Protein AF-0000000084906383 (afdb_homodimer)

Organism: Salpingoeca rosetta (strain ATCC 50818 / BSB-021) (NCBI:txid946362)

Nearest PDB structures (foldseek):
  3o4j-assembly2_D  TM=5.833E-01  e=1.487E-03  Aeropyrum pernix
  2qr5-assembly1_A  TM=6.030E-01  e=3.418E-03  unclassified
  4re6-assembly1_B  TM=5.928E-01  e=4.434E-03  Aeropyrum pernix K1
  3o4i-assembly1_A  TM=5.674E-01  e=8.276E-03  Aeropyrum pernix
  2hu8-assembly1_B  TM=5.665E-01  e=1.019E-02  Aeropyrum pernix

Structure (mmCIF, N/CA/C/O backbone):
data_AF-0000000084906383-model_v1
#
loop_
_entity.id
_entity.type
_entity.pdbx_description
1 polymer 'SMP-30/Gluconolactonase/LRE-like region domain-containing protein'
#
loop_
_atom_site.group_PDB
_atom_site.id
_atom_site.type_symbol
_atom_site.label_atom_id
_atom_site.label_alt_id
_atom_site.label_comp_id
_atom_site.label_asym_id
_atom_site.label_entity_id
_atom_site.label_seq_id
_atom_site.pdbx_PDB_ins_code
_atom_site.Cartn_x
_atom_site.Cartn_y
_atom_site.Cartn_z
_atom_site.occupancy
_atom_site.B_iso_or_equiv
_atom_site.auth_seq_id
_atom_site.auth_comp_id
_atom_site.auth_asym_id
_atom_site.auth_atom_id
_atom_site.pdbx_PDB_model_num
ATOM 1 N N . MET A 1 1 ? -22.609 3.043 5.867 1 31.55 1 MET A N 1
ATOM 2 C CA . MET A 1 1 ? -22.766 4.496 5.938 1 31.55 1 MET A CA 1
ATOM 3 C C . MET A 1 1 ? -21.969 5.172 4.82 1 31.55 1 MET A C 1
ATOM 5 O O . MET A 1 1 ? -20.875 4.73 4.473 1 31.55 1 MET A O 1
ATOM 9 N N . ASP A 1 2 ? -22.75 5.797 3.887 1 38.69 2 ASP A N 1
ATOM 10 C CA . ASP A 1 2 ? -22.328 6.613 2.754 1 38.69 2 ASP A CA 1
ATOM 11 C C . ASP A 1 2 ? -21.688 7.914 3.225 1 38.69 2 ASP A C 1
ATOM 13 O O . ASP A 1 2 ? -22.391 8.898 3.494 1 38.69 2 ASP A O 1
ATOM 17 N N . CYS A 1 3 ? -20.719 7.895 4.148 1 40.53 3 CYS A N 1
ATOM 18 C CA . CYS A 1 3 ? -20.141 9.219 4.371 1 40.53 3 CYS A CA 1
ATOM 19 C C . CYS A 1 3 ? -19.656 9.828 3.062 1 40.53 3 CYS A C 1
ATOM 21 O O . CYS A 1 3 ? -18.781 9.273 2.402 1 40.53 3 CYS A O 1
ATOM 23 N N . ARG A 1 4 ? -20.641 10.5 2.494 1 45.03 4 ARG A N 1
ATOM 24 C CA . ARG A 1 4 ? -20.406 11.172 1.217 1 45.03 4 ARG A CA 1
ATOM 25 C C . ARG A 1 4 ? -19.312 12.227 1.338 1 45.03 4 ARG A C 1
ATOM 27 O O . ARG A 1 4 ? -19.328 13.031 2.27 1 45.03 4 ARG A O 1
ATOM 34 N N . VAL A 1 5 ? -18.125 11.836 0.891 1 46.88 5 VAL A N 1
ATOM 35 C CA . VAL A 1 5 ? -17.047 12.812 0.78 1 46.88 5 VAL A CA 1
ATOM 36 C C . VAL A 1 5 ? -17.172 13.57 -0.54 1 46.88 5 VAL A C 1
ATOM 38 O O . VAL A 1 5 ? -17.797 13.086 -1.484 1 46.88 5 VAL A O 1
ATOM 41 N N . ARG A 1 6 ? -16.797 14.906 -0.604 1 51.34 6 ARG A N 1
ATOM 42 C CA . ARG A 1 6 ? -16.906 15.773 -1.771 1 51.34 6 ARG A CA 1
ATOM 43 C C . ARG A 1 6 ? -16.359 15.078 -3.018 1 51.34 6 ARG A C 1
ATOM 45 O O . ARG A 1 6 ? -15.5 14.203 -2.92 1 51.34 6 ARG A O 1
ATOM 52 N N . VAL A 1 7 ? -16.875 15.562 -4.066 1 53.84 7 VAL A N 1
ATOM 53 C CA . VAL A 1 7 ? -16.547 15.031 -5.383 1 53.84 7 VAL A CA 1
ATOM 54 C C . VAL A 1 7 ? -15.133 15.469 -5.777 1 53.84 7 VAL A C 1
ATOM 56 O O . VAL A 1 7 ? -14.68 16.547 -5.398 1 53.84 7 VAL A O 1
ATOM 59 N N . GLY A 1 8 ? -14.219 14.633 -6.172 1 66.56 8 GLY A N 1
ATOM 60 C CA . GLY A 1 8 ? -12.883 14.875 -6.691 1 66.56 8 GLY A CA 1
ATOM 61 C C . GLY A 1 8 ? -12.141 13.594 -7.039 1 66.56 8 GLY A C 1
ATOM 62 O O . GLY A 1 8 ? -12.633 12.492 -6.785 1 66.56 8 GLY A O 1
ATOM 63 N N . ASN A 1 9 ? -11.016 13.836 -7.754 1 77.88 9 ASN A N 1
ATOM 64 C CA . ASN A 1 9 ? -10.18 12.711 -8.156 1 77.88 9 ASN A CA 1
ATOM 65 C C . ASN A 1 9 ? -8.977 12.547 -7.23 1 77.88 9 ASN A C 1
ATOM 67 O O . ASN A 1 9 ? -8.43 13.531 -6.73 1 77.88 9 ASN A O 1
ATOM 71 N N . PHE A 1 10 ? -8.633 11.32 -6.973 1 81.94 10 PHE A N 1
ATOM 72 C CA . PHE A 1 10 ? -7.457 10.93 -6.211 1 81.94 10 PHE A CA 1
ATOM 73 C C . PHE A 1 10 ? -7.395 11.688 -4.887 1 81.94 10 PHE A C 1
ATOM 75 O O . PHE A 1 10 ? -6.34 12.195 -4.508 1 81.94 10 PHE A O 1
ATOM 82 N N . LYS A 1 11 ? -8.461 11.805 -4.184 1 87 11 LYS A N 1
ATOM 83 C CA . LYS A 1 11 ? -8.562 12.656 -3 1 87 11 LYS A CA 1
ATOM 84 C C . LYS A 1 11 ? -7.613 12.18 -1.902 1 87 11 LYS A C 1
ATOM 86 O O . LYS A 1 11 ? -6.832 12.969 -1.368 1 87 11 LYS A O 1
ATOM 91 N N . TRP A 1 12 ? -7.758 10.961 -1.57 1 91.88 12 TRP A N 1
ATOM 92 C CA . TRP A 1 12 ? -6.902 10.391 -0.537 1 91.88 12 TRP A CA 1
ATOM 93 C C . TRP A 1 12 ? -6.262 9.094 -1.018 1 91.88 12 TRP A C 1
ATOM 95 O O . TRP A 1 12 ? -6.816 8.398 -1.873 1 91.88 12 TRP A O 1
ATOM 105 N N . PHE A 1 13 ? -5.098 8.867 -0.383 1 88.5 13 PHE A N 1
ATOM 106 C CA . PHE A 1 13 ? -4.395 7.625 -0.675 1 88.5 13 PHE A CA 1
ATOM 107 C C . PHE A 1 13 ? -3.975 6.926 0.611 1 88.5 13 PHE A C 1
ATOM 109 O O . PHE A 1 13 ? -3.254 7.5 1.431 1 88.5 13 PHE A O 1
ATOM 116 N N . GLY A 1 14 ? -4.539 5.723 0.693 1 88.19 14 GLY A N 1
ATOM 117 C CA . GLY A 1 14 ? -4.207 4.941 1.872 1 88.19 14 GLY A CA 1
ATOM 118 C C . GLY A 1 14 ? -4.887 5.438 3.133 1 88.19 14 GLY A C 1
ATOM 119 O O . GLY A 1 14 ? -5.434 6.543 3.154 1 88.19 14 GLY A O 1
ATOM 120 N N . GLY A 1 15 ? -4.867 4.633 4.164 1 92.44 15 GLY A N 1
ATOM 121 C CA . GLY A 1 15 ? -5.367 4.918 5.5 1 92.44 15 GLY A CA 1
ATOM 122 C C . GLY A 1 15 ? -4.543 4.273 6.598 1 92.44 15 GLY A C 1
ATOM 123 O O . GLY A 1 15 ? -3.932 3.223 6.383 1 92.44 15 GLY A O 1
ATOM 124 N N . VAL A 1 16 ? -4.562 4.973 7.688 1 95.56 16 VAL A N 1
ATOM 125 C CA . VAL A 1 16 ? -3.844 4.465 8.852 1 95.56 16 VAL A CA 1
ATOM 126 C C . VAL A 1 16 ? -4.785 4.387 10.047 1 95.56 16 VAL A C 1
ATOM 128 O O . VAL A 1 16 ? -5.453 5.367 10.383 1 95.56 16 VAL A O 1
ATOM 131 N N . LEU A 1 17 ? -4.902 3.234 10.602 1 96.06 17 LEU A N 1
ATOM 132 C CA . LEU A 1 17 ? -5.602 3.082 11.875 1 96.06 17 LEU A CA 1
ATOM 133 C C . LEU A 1 17 ? -4.727 3.539 13.031 1 96.06 17 LEU A C 1
ATOM 135 O O . LEU A 1 17 ? -3.646 2.988 13.258 1 96.06 17 LEU A O 1
ATOM 139 N N . ALA A 1 18 ? -5.207 4.5 13.727 1 97.5 18 ALA A N 1
ATOM 140 C CA . ALA A 1 18 ? -4.441 5.055 14.844 1 97.5 18 ALA A CA 1
ATOM 141 C C . ALA A 1 18 ? -4.871 4.438 16.172 1 97.5 18 ALA A C 1
ATOM 143 O O . ALA A 1 18 ? -5.914 3.779 16.25 1 97.5 18 ALA A O 1
ATOM 144 N N . PRO A 1 19 ? -4.082 4.652 17.219 1 95.62 19 PRO A N 1
ATOM 145 C CA . PRO A 1 19 ? -4.375 4.047 18.531 1 95.62 19 PRO A CA 1
ATOM 146 C C . PRO A 1 19 ? -5.68 4.559 19.141 1 95.62 19 PRO A C 1
ATOM 148 O O . PRO A 1 19 ? -6.266 3.898 20 1 95.62 19 PRO A O 1
ATOM 151 N N . ASN A 1 20 ? -6.176 5.652 18.719 1 96.5 20 ASN A N 1
ATOM 152 C CA . ASN A 1 20 ? -7.418 6.199 19.266 1 96.5 20 ASN A CA 1
ATOM 153 C C . ASN A 1 20 ? -8.641 5.555 18.625 1 96.5 20 ASN A C 1
ATOM 155 O O . ASN A 1 20 ? -9.773 5.938 18.922 1 96.5 20 ASN A O 1
ATOM 159 N N . GLY A 1 21 ? -8.391 4.652 17.703 1 95.31 21 GLY A N 1
ATOM 160 C CA . GLY A 1 21 ? -9.477 3.916 17.078 1 95.31 21 GLY A CA 1
ATOM 161 C C . GLY A 1 21 ? -9.977 4.562 15.805 1 95.31 21 GLY A C 1
ATOM 162 O O . GLY A 1 21 ? -10.836 4.008 15.117 1 95.31 21 GLY A O 1
ATOM 163 N N . LEU A 1 22 ? -9.445 5.734 15.461 1 96.31 22 LEU A N 1
ATOM 164 C CA . LEU A 1 22 ? -9.844 6.422 14.234 1 96.31 22 LEU A CA 1
ATOM 165 C C . LEU A 1 22 ? -8.93 6.047 13.078 1 96.31 22 LEU A C 1
ATOM 167 O O . LEU A 1 22 ? -7.809 5.578 13.289 1 96.31 22 LEU A O 1
ATOM 171 N N . ILE A 1 23 ? -9.469 6.152 11.883 1 95.81 23 ILE A N 1
ATOM 172 C CA . ILE A 1 23 ? -8.703 5.93 10.656 1 95.81 23 ILE A CA 1
ATOM 173 C C . ILE A 1 23 ? -8.445 7.262 9.961 1 95.81 23 ILE A C 1
ATOM 175 O O . ILE A 1 23 ? -9.367 8.07 9.781 1 95.81 23 ILE A O 1
ATOM 179 N N . TYR A 1 24 ? -7.242 7.488 9.586 1 96.94 24 TYR A N 1
ATOM 180 C CA . TYR A 1 24 ? -6.84 8.734 8.945 1 96.94 24 TYR A CA 1
ATOM 181 C C . TYR A 1 24 ? -6.441 8.5 7.496 1 96.94 24 TYR A C 1
ATOM 183 O O . TYR A 1 24 ? -5.48 7.777 7.223 1 96.94 24 TYR A O 1
ATOM 191 N N . GLY A 1 25 ? -7.207 9.07 6.59 1 95.5 25 GLY A N 1
ATOM 192 C CA . GLY A 1 25 ? -6.867 9.055 5.18 1 95.5 25 GLY A CA 1
ATOM 193 C C . GLY A 1 25 ? -5.891 10.148 4.785 1 95.5 25 GLY A C 1
ATOM 194 O O . GLY A 1 25 ? -6.07 11.305 5.156 1 95.5 25 GLY A O 1
ATOM 195 N N . ILE A 1 26 ? -4.883 9.812 4.035 1 95.94 26 ILE A N 1
ATOM 196 C CA . ILE A 1 26 ? -3.795 10.727 3.693 1 95.94 26 ILE A CA 1
ATOM 197 C C . ILE A 1 26 ? -4.191 11.578 2.49 1 95.94 26 ILE A C 1
ATOM 199 O O . ILE A 1 26 ? -4.496 11.047 1.419 1 95.94 26 ILE A O 1
ATOM 203 N N . PRO A 1 27 ? -4.16 12.859 2.646 1 94.31 27 PRO A N 1
ATOM 204 C CA . PRO A 1 27 ? -4.582 13.703 1.523 1 94.31 27 PRO A CA 1
ATOM 205 C C . PRO A 1 27 ? -3.578 13.695 0.372 1 94.31 27 PRO A C 1
ATOM 207 O O . PRO A 1 27 ? -2.396 13.984 0.574 1 94.31 27 PRO A O 1
ATOM 210 N N . SER A 1 28 ? -4.09 13.336 -0.731 1 93.12 28 SER A N 1
ATOM 211 C CA . SER A 1 28 ? -3.344 13.461 -1.979 1 93.12 28 SER A CA 1
ATOM 212 C C . SER A 1 28 ? -3.74 14.727 -2.736 1 93.12 28 SER A C 1
ATOM 214 O O . SER A 1 28 ? -3.045 15.742 -2.666 1 93.12 28 SER A O 1
ATOM 216 N N . HIS A 1 29 ? -4.953 14.695 -3.266 1 90.31 29 HIS A N 1
ATOM 217 C CA . HIS A 1 29 ? -5.465 15.875 -3.949 1 90.31 29 HIS A CA 1
ATOM 218 C C . HIS A 1 29 ? -6.336 16.719 -3.021 1 90.31 29 HIS A C 1
ATOM 220 O O . HIS A 1 29 ? -6.527 17.906 -3.254 1 90.31 29 HIS A O 1
ATOM 226 N N . HIS A 1 30 ? -6.859 16.109 -2.033 1 90.31 30 HIS A N 1
ATOM 227 C CA . HIS A 1 30 ? -7.742 16.828 -1.124 1 90.31 30 HIS A CA 1
ATOM 228 C C . HIS A 1 30 ? -6.945 17.703 -0.159 1 90.31 30 HIS A C 1
ATOM 230 O O . HIS A 1 30 ? -5.777 17.422 0.118 1 90.31 30 HIS A O 1
ATOM 236 N N . SER A 1 31 ? -7.629 18.766 0.352 1 92.44 31 SER A N 1
ATOM 237 C CA . SER A 1 31 ? -6.93 19.719 1.206 1 92.44 31 SER A CA 1
ATOM 238 C C . SER A 1 31 ? -7.145 19.391 2.682 1 92.44 31 SER A C 1
ATOM 240 O O . SER A 1 31 ? -6.781 20.188 3.553 1 92.44 31 SER A O 1
ATOM 242 N N . SER A 1 32 ? -7.754 18.266 2.912 1 93.5 32 SER A N 1
ATOM 243 C CA . SER A 1 32 ? -7.996 17.859 4.293 1 93.5 32 SER A CA 1
ATOM 244 C C . SER A 1 32 ? -7.594 16.406 4.52 1 93.5 32 SER A C 1
ATOM 246 O O . SER A 1 32 ? -7.668 15.586 3.6 1 93.5 32 SER A O 1
ATOM 248 N N . VAL A 1 33 ? -7.16 16.219 5.742 1 95.5 33 VAL A N 1
ATOM 249 C CA . VAL A 1 33 ? -7.066 14.836 6.168 1 95.5 33 VAL A CA 1
ATOM 250 C C . VAL A 1 33 ? -8.469 14.25 6.332 1 95.5 33 VAL A C 1
ATOM 252 O O . VAL A 1 33 ? -9.359 14.906 6.875 1 95.5 33 VAL A O 1
ATOM 255 N N . LEU A 1 34 ? -8.695 13.086 5.812 1 93.94 34 LEU A N 1
ATOM 256 C CA . LEU A 1 34 ? -9.938 12.359 6.051 1 93.94 34 LEU A CA 1
ATOM 257 C C . LEU A 1 34 ? -9.875 11.602 7.375 1 93.94 34 LEU A C 1
ATOM 259 O O . LEU A 1 34 ? -8.953 10.82 7.609 1 93.94 34 LEU A O 1
ATOM 263 N N . ILE A 1 35 ? -10.812 11.891 8.219 1 95.38 35 ILE A N 1
ATOM 264 C CA . ILE A 1 35 ? -10.914 11.164 9.484 1 95.38 35 ILE A CA 1
ATOM 265 C C . ILE A 1 35 ? -12.156 10.289 9.484 1 95.38 35 ILE A C 1
ATOM 267 O O . ILE A 1 35 ? -13.273 10.781 9.32 1 95.38 35 ILE A O 1
ATOM 271 N N . ILE A 1 36 ? -12 9.016 9.648 1 92.69 36 ILE A N 1
ATOM 272 C CA . ILE A 1 36 ? -13.102 8.062 9.703 1 92.69 36 ILE A CA 1
ATOM 273 C C . ILE A 1 36 ? -13.258 7.539 11.133 1 92.69 36 ILE A C 1
ATOM 275 O O . ILE A 1 36 ? -12.281 7.113 11.75 1 92.69 36 ILE A O 1
ATOM 279 N N . ASP A 1 37 ? -14.406 7.582 11.633 1 93.06 37 ASP A N 1
ATOM 280 C CA . ASP A 1 37 ? -14.734 7.004 12.938 1 93.06 37 ASP A CA 1
ATOM 281 C C . ASP A 1 37 ? -15.555 5.727 12.773 1 93.06 37 ASP A C 1
ATOM 283 O O . ASP A 1 37 ? -16.75 5.785 12.453 1 93.06 37 ASP A O 1
ATOM 287 N N . PRO A 1 38 ? -14.969 4.641 13.078 1 89.56 38 PRO A N 1
ATOM 288 C CA . PRO A 1 38 ? -15.68 3.367 12.914 1 89.56 38 PRO A CA 1
ATOM 289 C C . PRO A 1 38 ? -16.828 3.195 13.906 1 89.56 38 PRO A C 1
ATOM 291 O O . PRO A 1 38 ? -17.719 2.379 13.68 1 89.56 38 PRO A O 1
ATOM 294 N N . THR A 1 39 ? -16.812 3.857 15.031 1 90.44 39 THR A N 1
ATOM 295 C CA . THR A 1 39 ? -17.812 3.646 16.078 1 90.44 39 THR A CA 1
ATOM 296 C C . THR A 1 39 ? -19.188 4.09 15.602 1 90.44 39 THR A C 1
ATOM 298 O O . THR A 1 39 ? -20.203 3.465 15.93 1 90.44 39 THR A O 1
ATOM 301 N N . ASP A 1 40 ? -19.234 5.109 14.805 1 85.88 40 ASP A N 1
ATOM 302 C CA . ASP A 1 40 ? -20.531 5.559 14.328 1 85.88 40 ASP A CA 1
ATOM 303 C C . ASP A 1 40 ? -20.531 5.703 12.805 1 85.88 40 ASP A C 1
ATOM 305 O O . ASP A 1 40 ? -21.453 6.305 12.234 1 85.88 40 ASP A O 1
ATOM 309 N N . ASN A 1 41 ? -19.5 5.207 12.195 1 84.69 41 ASN A N 1
ATOM 310 C CA . ASN A 1 41 ? -19.375 5.211 10.734 1 84.69 41 ASN A CA 1
ATOM 311 C C . ASN A 1 41 ? -19.484 6.625 10.172 1 84.69 41 ASN A C 1
ATOM 313 O O . ASN A 1 41 ? -20.219 6.863 9.211 1 84.69 41 ASN A O 1
ATOM 317 N N . SER A 1 42 ? -18.781 7.539 10.805 1 88.94 42 SER A N 1
ATOM 318 C CA . SER A 1 42 ? -18.75 8.914 10.312 1 88.94 42 SER A CA 1
ATOM 319 C C . SER A 1 42 ? -17.391 9.258 9.711 1 88.94 42 SER A C 1
ATOM 321 O O . SER A 1 42 ? -16.406 8.57 9.969 1 88.94 42 SER A O 1
ATOM 323 N N . ALA A 1 43 ? -17.469 10.242 8.883 1 91.06 43 ALA A N 1
ATOM 324 C CA . ALA A 1 43 ? -16.266 10.781 8.242 1 91.06 43 ALA A CA 1
ATOM 325 C C . ALA A 1 43 ? -16.203 12.297 8.406 1 91.06 43 ALA A C 1
ATOM 327 O O . ALA A 1 43 ? -17.219 12.984 8.305 1 91.06 43 ALA A O 1
ATOM 328 N N . ASP A 1 44 ? -14.992 12.742 8.742 1 92.25 44 ASP A N 1
ATOM 329 C CA . ASP A 1 44 ? -14.742 14.164 8.953 1 92.25 44 ASP A CA 1
ATOM 330 C C . ASP A 1 44 ? -13.625 14.664 8.039 1 92.25 44 ASP A C 1
ATOM 332 O O . ASP A 1 44 ? -12.531 14.086 8.016 1 92.25 44 ASP A O 1
ATOM 336 N N . ILE A 1 45 ? -13.922 15.758 7.285 1 91.94 45 ILE A N 1
ATOM 337 C CA . ILE A 1 45 ? -12.914 16.359 6.418 1 91.94 45 ILE A CA 1
ATOM 338 C C . ILE A 1 45 ? -12.703 17.812 6.797 1 91.94 45 ILE A C 1
ATOM 340 O O . ILE A 1 45 ? -12.156 18.594 6.012 1 91.94 45 ILE A O 1
ATOM 344 N N . THR A 1 46 ? -13.156 18.203 7.949 1 91.69 46 THR A N 1
ATOM 345 C CA . THR A 1 46 ? -13.117 19.625 8.305 1 91.69 46 THR A CA 1
ATOM 346 C C . THR A 1 46 ? -12.117 19.859 9.43 1 91.69 46 THR A C 1
ATOM 348 O O . THR A 1 46 ? -11.531 20.953 9.523 1 91.69 46 THR A O 1
ATOM 351 N N . THR A 1 47 ? -11.898 18.938 10.289 1 92.94 47 THR A N 1
ATOM 352 C CA . THR A 1 47 ? -11.078 19.094 11.484 1 92.94 47 THR A CA 1
ATOM 353 C C . THR A 1 47 ? -9.633 19.422 11.109 1 92.94 47 THR A C 1
ATOM 355 O O . THR A 1 47 ? -9.008 20.297 11.703 1 92.94 47 THR A O 1
ATOM 358 N N . MET A 1 48 ? -9.086 18.719 10.18 1 94.88 48 MET A N 1
ATOM 359 C CA . MET A 1 48 ? -7.719 18.938 9.711 1 94.88 48 MET A CA 1
ATOM 360 C C . MET A 1 48 ? -7.711 19.391 8.25 1 94.88 48 MET A C 1
ATOM 362 O O . MET A 1 48 ? -7.348 18.609 7.359 1 94.88 48 MET A O 1
ATOM 366 N N . SER A 1 49 ? -8.039 20.656 8.117 1 92.81 49 SER A N 1
ATOM 367 C CA . SER A 1 49 ? -8.195 21.219 6.777 1 92.81 49 SER A CA 1
ATOM 368 C C . SER A 1 49 ? -7.148 22.297 6.512 1 92.81 49 SER A C 1
ATOM 370 O O . SER A 1 49 ? -6.27 22.531 7.34 1 92.81 49 SER A O 1
ATOM 372 N N . GLY A 1 50 ? -7.129 22.75 5.324 1 90.69 50 GLY A N 1
ATOM 373 C CA . GLY A 1 50 ? -6.238 23.844 4.965 1 90.69 50 GLY A CA 1
ATOM 374 C C . GLY A 1 50 ? -4.84 23.375 4.598 1 90.69 50 GLY A C 1
ATOM 375 O O . GLY A 1 50 ? -3.863 24.094 4.816 1 90.69 50 GLY A O 1
ATOM 376 N N . LEU A 1 51 ? -4.75 22.141 4.098 1 91.81 51 LEU A N 1
ATOM 377 C CA . LEU A 1 51 ? -3.436 21.578 3.807 1 91.81 51 LEU A CA 1
ATOM 378 C C . LEU A 1 51 ? -3.033 21.844 2.363 1 91.81 51 LEU A C 1
ATOM 380 O O . LEU A 1 51 ? -2.096 21.234 1.847 1 91.81 51 LEU A O 1
ATOM 384 N N . GLY A 1 52 ? -3.713 22.734 1.73 1 87.12 52 GLY A N 1
ATOM 385 C CA . GLY A 1 52 ? -3.307 23.203 0.412 1 87.12 52 GLY A CA 1
ATOM 386 C C . GLY A 1 52 ? -3.984 22.453 -0.717 1 87.12 52 GLY A C 1
ATOM 387 O O . GLY A 1 52 ? -4.578 21.391 -0.496 1 87.12 52 GLY A O 1
ATOM 388 N N . ALA A 1 53 ? -3.797 22.906 -1.999 1 84.38 53 ALA A N 1
ATOM 389 C CA . ALA A 1 53 ? -4.539 22.391 -3.152 1 84.38 53 ALA A CA 1
ATOM 390 C C . ALA A 1 53 ? -3.619 21.656 -4.113 1 84.38 53 ALA A C 1
ATOM 392 O O . ALA A 1 53 ? -4.074 21.109 -5.129 1 84.38 53 ALA A O 1
ATOM 393 N N . LEU A 1 54 ? -2.377 21.547 -3.803 1 85.44 54 LEU A N 1
ATOM 394 C CA . LEU A 1 54 ? -1.443 20.859 -4.68 1 85.44 54 LEU A CA 1
ATOM 395 C C . LEU A 1 54 ? -1.914 19.422 -4.945 1 85.44 54 LEU A C 1
ATOM 397 O O . LEU A 1 54 ? -2.367 18.734 -4.031 1 85.44 54 LEU A O 1
ATOM 401 N N . PRO A 1 55 ? -1.841 19.016 -6.242 1 86 55 PRO A N 1
ATOM 402 C CA . PRO A 1 55 ? -2.143 17.594 -6.512 1 86 55 PRO A CA 1
ATOM 403 C C . PRO A 1 55 ? -1.047 16.656 -6.02 1 86 55 PRO A C 1
ATOM 405 O O . PRO A 1 55 ? 0.127 17.031 -5.98 1 86 55 PRO A O 1
ATOM 408 N N . TYR A 1 56 ? -1.461 15.453 -5.738 1 89.81 56 TYR A N 1
ATOM 409 C CA . TYR A 1 56 ? -0.559 14.391 -5.316 1 89.81 56 TYR A CA 1
ATOM 410 C C . TYR A 1 56 ? 0.387 14.875 -4.227 1 89.81 56 TYR A C 1
ATOM 412 O O . TYR A 1 56 ? 1.603 14.688 -4.32 1 89.81 56 TYR A O 1
ATOM 420 N N . LYS A 1 57 ? -0.115 15.438 -3.193 1 93 57 LYS A N 1
ATOM 421 C CA . LYS A 1 57 ? 0.705 16 -2.129 1 93 57 LYS A CA 1
ATOM 422 C C . LYS A 1 57 ? 1.45 14.914 -1.364 1 93 57 LYS A C 1
ATOM 424 O O . LYS A 1 57 ? 2.682 14.914 -1.319 1 93 57 LYS A O 1
ATOM 429 N N . TRP A 1 58 ? 0.662 13.992 -0.737 1 94.75 58 TRP A N 1
ATOM 430 C CA . TRP A 1 58 ? 1.253 12.914 0.047 1 94.75 58 TRP A CA 1
ATOM 431 C C . TRP A 1 58 ? 0.675 11.562 -0.364 1 94.75 58 TRP A C 1
ATOM 433 O O . TRP A 1 58 ? -0.483 11.477 -0.78 1 94.75 58 TRP A O 1
ATOM 443 N N . ASN A 1 59 ? 1.447 10.484 -0.211 1 84.81 59 ASN A N 1
ATOM 444 C CA . ASN A 1 59 ? 0.977 9.141 -0.533 1 84.81 59 ASN A CA 1
ATOM 445 C C . ASN A 1 59 ? 1.355 8.133 0.554 1 84.81 59 ASN A C 1
ATOM 447 O O . ASN A 1 59 ? 0.483 7.578 1.22 1 84.81 59 ASN A O 1
ATOM 451 N N . GLY A 1 60 ? 2.637 7.762 0.729 1 88.56 60 GLY A N 1
ATOM 452 C CA . GLY A 1 60 ? 3.092 6.812 1.731 1 88.56 60 GLY A CA 1
ATOM 453 C C . GLY A 1 60 ? 3.043 7.367 3.143 1 88.56 60 GLY A C 1
ATOM 454 O O . GLY A 1 60 ? 3.42 8.516 3.377 1 88.56 60 GLY A O 1
ATOM 455 N N . ALA A 1 61 ? 2.377 6.516 4.055 1 96.12 61 ALA A N 1
ATOM 456 C CA . ALA A 1 61 ? 2.299 6.922 5.453 1 96.12 61 ALA A CA 1
ATOM 457 C C . ALA A 1 61 ? 2.584 5.746 6.383 1 96.12 61 ALA A C 1
ATOM 459 O O . ALA A 1 61 ? 2.422 4.586 5.996 1 96.12 61 ALA A O 1
ATOM 460 N N . ALA A 1 62 ? 3.018 6.109 7.57 1 96.88 62 ALA A N 1
ATOM 461 C CA . ALA A 1 62 ? 3.279 5.098 8.594 1 96.88 62 ALA A CA 1
ATOM 462 C C . ALA A 1 62 ? 2.998 5.645 9.984 1 96.88 62 ALA A C 1
ATOM 464 O O . ALA A 1 62 ? 3.232 6.828 10.258 1 96.88 62 ALA A O 1
ATOM 465 N N . LEU A 1 63 ? 2.455 4.809 10.781 1 97.69 63 LEU A N 1
ATOM 466 C CA . LEU A 1 63 ? 2.279 5.09 12.195 1 97.69 63 LEU A CA 1
ATOM 467 C C . LEU A 1 63 ? 3.549 4.766 12.977 1 97.69 63 LEU A C 1
ATOM 469 O O . LEU A 1 63 ? 3.967 3.605 13.039 1 97.69 63 LEU A O 1
ATOM 473 N N . ALA A 1 64 ? 4.098 5.754 13.594 1 97.44 64 ALA A N 1
ATOM 474 C CA . ALA A 1 64 ? 5.309 5.551 14.391 1 97.44 64 ALA A CA 1
ATOM 475 C C . ALA A 1 64 ? 4.961 5.184 15.828 1 97.44 64 ALA A C 1
ATOM 477 O O . ALA A 1 64 ? 3.793 5.23 16.219 1 97.44 64 ALA A O 1
ATOM 478 N N . ASN A 1 65 ? 5.973 4.844 16.562 1 95.25 65 ASN A N 1
ATOM 479 C CA . ASN A 1 65 ? 5.758 4.363 17.938 1 95.25 65 ASN A CA 1
ATOM 480 C C . ASN A 1 65 ? 5.32 5.492 18.859 1 95.25 65 ASN A C 1
ATOM 482 O O . ASN A 1 65 ? 4.75 5.242 19.922 1 95.25 65 ASN A O 1
ATOM 486 N N . ASN A 1 66 ? 5.613 6.691 18.531 1 96.12 66 ASN A N 1
ATOM 487 C CA . ASN A 1 66 ? 5.199 7.816 19.375 1 96.12 66 ASN A CA 1
ATOM 488 C C . ASN A 1 66 ? 3.719 8.133 19.188 1 96.12 66 ASN A C 1
ATOM 490 O O . ASN A 1 66 ? 3.209 9.094 19.766 1 96.12 66 ASN A O 1
ATOM 494 N N . GLY A 1 67 ? 3.08 7.391 18.312 1 96.94 67 GLY A N 1
ATOM 495 C CA . GLY A 1 67 ? 1.65 7.551 18.094 1 96.94 67 GLY A CA 1
ATOM 496 C C . GLY A 1 67 ? 1.318 8.508 16.969 1 96.94 67 GLY A C 1
ATOM 497 O O . GLY A 1 67 ? 0.146 8.727 16.656 1 96.94 67 GLY A O 1
ATOM 498 N N . MET A 1 68 ? 2.328 9.07 16.328 1 97.81 68 MET A N 1
ATOM 499 C CA . MET A 1 68 ? 2.105 10 15.234 1 97.81 68 MET A CA 1
ATOM 500 C C . MET A 1 68 ? 2.135 9.281 13.891 1 97.81 68 MET A C 1
ATOM 502 O O . MET A 1 68 ? 2.764 8.227 13.758 1 97.81 68 MET A O 1
ATOM 506 N N . ILE A 1 69 ? 1.4 9.828 12.93 1 98.12 69 ILE A N 1
ATOM 507 C CA . ILE A 1 69 ? 1.426 9.359 11.555 1 98.12 69 ILE A CA 1
ATOM 508 C C . ILE A 1 69 ? 2.273 10.305 10.703 1 98.12 69 ILE A C 1
ATOM 510 O O . ILE A 1 69 ? 2.049 11.516 10.695 1 98.12 69 ILE A O 1
ATOM 514 N N . TYR A 1 70 ? 3.213 9.766 10.031 1 97.94 70 TYR A N 1
ATOM 515 C CA . TYR A 1 70 ? 4.062 10.523 9.117 1 97.94 70 TYR A CA 1
ATOM 516 C C . TYR A 1 70 ? 3.773 10.156 7.668 1 97.94 70 TYR A C 1
ATOM 518 O O . TYR A 1 70 ? 3.857 8.984 7.293 1 97.94 70 TYR A O 1
ATOM 526 N N . ALA A 1 71 ? 3.447 11.109 6.852 1 97.12 71 ALA A N 1
ATOM 527 C CA . ALA A 1 71 ? 3.197 10.898 5.426 1 97.12 71 ALA A CA 1
ATOM 528 C C . ALA A 1 71 ? 4.262 11.586 4.578 1 97.12 71 ALA A C 1
ATOM 530 O O . ALA A 1 71 ? 4.516 12.781 4.734 1 97.12 71 ALA A O 1
ATOM 531 N N . SER A 1 72 ? 4.82 10.828 3.754 1 94 72 SER A N 1
ATOM 532 C CA . SER A 1 72 ? 5.902 11.352 2.926 1 94 72 SER A CA 1
ATOM 533 C C . SER A 1 72 ? 5.355 12.117 1.726 1 94 72 SER A C 1
ATOM 535 O O . SER A 1 72 ? 4.32 11.75 1.168 1 94 72 SER A O 1
ATOM 537 N N . PRO A 1 73 ? 6.105 13.125 1.304 1 93.44 73 PRO A N 1
ATOM 538 C CA . PRO A 1 73 ? 5.652 13.922 0.161 1 93.44 73 PRO A CA 1
ATOM 539 C C . PRO A 1 73 ? 5.855 13.203 -1.173 1 93.44 73 PRO A C 1
ATOM 541 O O . PRO A 1 73 ? 6.898 12.586 -1.396 1 93.44 73 PRO A O 1
ATOM 544 N N . ARG A 1 74 ? 4.836 13.281 -1.961 1 92 74 ARG A N 1
ATOM 545 C CA . ARG A 1 74 ? 5 12.93 -3.367 1 92 74 ARG A CA 1
ATOM 546 C C . ARG A 1 74 ? 5.332 14.156 -4.203 1 92 74 ARG A C 1
ATOM 548 O O . ARG A 1 74 ? 6.441 14.281 -4.727 1 92 74 ARG A O 1
ATOM 555 N N . ASP A 1 75 ? 4.398 15.133 -4.211 1 91.75 75 ASP A N 1
ATOM 556 C CA . ASP A 1 75 ? 4.691 16.391 -4.902 1 91.75 75 ASP A CA 1
ATOM 557 C C . ASP A 1 75 ? 4.828 17.547 -3.912 1 91.75 75 ASP A C 1
ATOM 559 O O . ASP A 1 75 ? 5.332 18.609 -4.262 1 91.75 75 ASP A O 1
ATOM 563 N N . SER A 1 76 ? 4.363 17.375 -2.658 1 91.44 76 SER A N 1
ATOM 564 C CA . SER A 1 76 ? 4.59 18.375 -1.615 1 91.44 76 SER A CA 1
ATOM 565 C C . SER A 1 76 ? 6.07 18.516 -1.289 1 91.44 76 SER A C 1
ATOM 567 O O . SER A 1 76 ? 6.863 17.625 -1.605 1 91.44 76 SER A O 1
ATOM 569 N N . ASP A 1 77 ? 6.395 19.625 -0.679 1 90.88 77 ASP A N 1
ATOM 570 C CA . ASP A 1 77 ? 7.785 19.844 -0.294 1 90.88 77 ASP A CA 1
ATOM 571 C C . ASP A 1 77 ? 7.984 19.609 1.203 1 90.88 77 ASP A C 1
ATOM 573 O O . ASP A 1 77 ? 9.055 19.906 1.744 1 90.88 77 ASP A O 1
ATOM 577 N N . ARG A 1 78 ? 6.945 19.141 1.901 1 93.06 78 ARG A N 1
ATOM 578 C CA . ARG A 1 78 ? 6.984 18.922 3.344 1 93.06 78 ARG A CA 1
ATOM 579 C C . ARG A 1 78 ? 6.449 17.547 3.701 1 93.06 78 ARG A C 1
ATOM 581 O O . ARG A 1 78 ? 5.664 16.953 2.945 1 93.06 78 ARG A O 1
ATOM 588 N N . VAL A 1 79 ? 6.918 17.109 4.816 1 95.75 79 VAL A N 1
ATOM 589 C CA . VAL A 1 79 ? 6.34 15.914 5.406 1 95.75 79 VAL A CA 1
ATOM 590 C C . VAL A 1 79 ? 5.109 16.281 6.23 1 95.75 79 VAL A C 1
ATOM 592 O O . VAL A 1 79 ? 5.129 17.25 6.988 1 95.75 79 VAL A O 1
ATOM 595 N N . LEU A 1 80 ? 4.031 15.586 6.031 1 97.31 80 LEU A N 1
ATOM 596 C CA . LEU A 1 80 ? 2.834 15.75 6.852 1 97.31 80 LEU A CA 1
ATOM 597 C C . LEU A 1 80 ? 2.941 14.938 8.141 1 97.31 80 LEU A C 1
ATOM 599 O O . LEU A 1 80 ? 3.35 13.773 8.117 1 97.31 80 LEU A O 1
ATOM 603 N N . ILE A 1 81 ? 2.648 15.586 9.227 1 98.19 81 ILE A N 1
ATOM 604 C CA . ILE A 1 81 ? 2.602 14.945 10.539 1 98.19 81 ILE A CA 1
ATOM 605 C C . ILE A 1 81 ? 1.187 15.031 11.102 1 98.19 81 ILE A C 1
ATOM 607 O O . ILE A 1 81 ? 0.654 16.125 11.289 1 98.19 81 ILE A O 1
ATOM 611 N N . ILE A 1 82 ? 0.587 13.914 11.344 1 98.19 82 ILE A N 1
ATOM 612 C CA . ILE A 1 82 ? -0.738 13.852 11.953 1 98.19 82 ILE A CA 1
ATOM 613 C C . ILE A 1 82 ? -0.62 13.367 13.398 1 98.19 82 ILE A C 1
ATOM 615 O O . ILE A 1 82 ? 0.021 12.352 13.672 1 98.19 82 ILE A O 1
ATOM 619 N N . ASP A 1 83 ? -1.202 14.078 14.297 1 98.19 83 ASP A N 1
ATOM 620 C CA . ASP A 1 83 ? -1.295 13.68 15.695 1 98.19 83 ASP A CA 1
ATOM 621 C C . ASP A 1 83 ? -2.711 13.227 16.047 1 98.19 83 ASP A C 1
ATOM 623 O O . ASP A 1 83 ? -3.582 14.055 16.328 1 98.19 83 ASP A O 1
ATOM 627 N N . PRO A 1 84 ? -2.906 11.984 16.078 1 97.69 84 PRO A N 1
ATOM 628 C CA . PRO A 1 84 ? -4.246 11.477 16.375 1 97.69 84 PRO A CA 1
ATOM 629 C C . PRO A 1 84 ? -4.719 11.859 17.781 1 97.69 84 PRO A C 1
ATOM 631 O O . PRO A 1 84 ? -5.926 11.969 18.016 1 97.69 84 PRO A O 1
ATOM 634 N N . SER A 1 85 ? -3.857 12.047 18.703 1 97.31 85 SER A N 1
ATOM 635 C CA . SER A 1 85 ? -4.254 12.32 20.078 1 97.31 85 SER A CA 1
ATOM 636 C C . SER A 1 85 ? -4.895 13.703 20.219 1 97.31 85 SER A C 1
ATOM 638 O O . SER A 1 85 ? -5.75 13.914 21.078 1 97.31 85 SER A O 1
ATOM 640 N N . THR A 1 86 ? -4.484 14.609 19.406 1 95.88 86 THR A N 1
ATOM 641 C CA . THR A 1 86 ? -5.035 15.961 19.469 1 95.88 86 THR A CA 1
ATOM 642 C C . THR A 1 86 ? -5.852 16.266 18.219 1 95.88 86 THR A C 1
ATOM 644 O O . THR A 1 86 ? -6.445 17.344 18.109 1 95.88 86 THR A O 1
ATOM 647 N N . ASN A 1 87 ? -5.844 15.258 17.312 1 94.31 87 ASN A N 1
ATOM 648 C CA . ASN A 1 87 ? -6.492 15.438 16.016 1 94.31 87 ASN A CA 1
ATOM 649 C C . ASN A 1 87 ? -6.004 16.703 15.312 1 94.31 87 ASN A C 1
ATOM 651 O O . ASN A 1 87 ? -6.809 17.531 14.875 1 94.31 87 ASN A O 1
ATOM 655 N N . THR A 1 88 ? -4.781 16.859 15.242 1 96.94 88 THR A N 1
ATOM 656 C CA . THR A 1 88 ? -4.156 17.984 14.539 1 96.94 88 THR A CA 1
ATOM 657 C C . THR A 1 88 ? -3.191 17.469 13.469 1 96.94 88 THR A C 1
ATOM 659 O O . THR A 1 88 ? -2.734 16.328 13.531 1 96.94 88 THR A O 1
ATOM 662 N N . ALA A 1 89 ? -3.031 18.281 12.523 1 96.88 89 ALA A N 1
ATOM 663 C CA . ALA A 1 89 ? -2.049 18.047 11.461 1 96.88 89 ALA A CA 1
ATOM 664 C C . ALA A 1 89 ? -1.042 19.188 11.391 1 96.88 89 ALA A C 1
ATOM 666 O O . ALA A 1 89 ? -1.409 20.359 11.539 1 96.88 89 ALA A O 1
ATOM 667 N N . ASP A 1 90 ? 0.155 18.844 11.305 1 94.81 90 ASP A N 1
ATOM 668 C CA . ASP A 1 90 ? 1.255 19.781 11.109 1 94.81 90 ASP A CA 1
ATOM 669 C C . ASP A 1 90 ? 2.17 19.328 9.977 1 94.81 90 ASP A C 1
ATOM 671 O O . ASP A 1 90 ? 1.876 18.344 9.289 1 94.81 90 ASP A O 1
ATOM 675 N N . ASN A 1 91 ? 3.133 20.094 9.617 1 94.38 91 ASN A N 1
ATOM 676 C CA . ASN A 1 91 ? 4.125 19.719 8.617 1 94.38 91 ASN A CA 1
ATOM 677 C C . ASN A 1 91 ? 5.539 20.078 9.062 1 94.38 91 ASN A C 1
ATOM 679 O O . ASN A 1 91 ? 5.723 20.906 9.961 1 94.38 91 ASN A O 1
ATOM 683 N N . THR A 1 92 ? 6.445 19.422 8.57 1 93.12 92 THR A N 1
ATOM 684 C CA . THR A 1 92 ? 7.852 19.734 8.805 1 93.12 92 THR A CA 1
ATOM 685 C C . THR A 1 92 ? 8.625 19.75 7.488 1 93.12 92 THR A C 1
ATOM 687 O O . THR A 1 92 ? 8.25 19.078 6.527 1 93.12 92 THR A O 1
ATOM 690 N N . THR A 1 93 ? 9.742 20.484 7.484 1 91.44 93 THR A N 1
ATOM 691 C CA . THR A 1 93 ? 10.523 20.672 6.27 1 91.44 93 THR A CA 1
ATOM 692 C C . THR A 1 93 ? 11.547 19.547 6.109 1 91.44 93 THR A C 1
ATOM 694 O O . THR A 1 93 ? 11.938 18.906 7.09 1 91.44 93 THR A O 1
ATOM 697 N N . ILE A 1 94 ? 11.844 19.312 4.93 1 89.25 94 ILE A N 1
ATOM 698 C CA . ILE A 1 94 ? 12.906 18.391 4.566 1 89.25 94 ILE A CA 1
ATOM 699 C C . ILE A 1 94 ? 14.227 19.141 4.445 1 89.25 94 ILE A C 1
ATOM 701 O O . ILE A 1 94 ? 14.312 20.156 3.758 1 89.25 94 ILE A O 1
ATOM 705 N N . ALA A 1 95 ? 15.203 18.625 5.188 1 79.94 95 ALA A N 1
ATOM 706 C CA . ALA A 1 95 ? 16.531 19.234 5.066 1 79.94 95 ALA A CA 1
ATOM 707 C C . ALA A 1 95 ? 17.156 18.906 3.715 1 79.94 95 ALA A C 1
ATOM 709 O O . ALA A 1 95 ? 16.906 17.844 3.143 1 79.94 95 ALA A O 1
ATOM 710 N N . GLY A 1 96 ? 17.969 19.812 3.256 1 73.38 96 GLY A N 1
ATOM 711 C CA . GLY A 1 96 ? 18.719 19.516 2.041 1 73.38 96 GLY A CA 1
ATOM 712 C C . GLY A 1 96 ? 18.406 20.469 0.905 1 73.38 96 GLY A C 1
ATOM 713 O O . GLY A 1 96 ? 18 21.609 1.14 1 73.38 96 GLY A O 1
ATOM 714 N N . SER A 1 97 ? 18.531 19.828 -0.321 1 70.31 97 SER A N 1
ATOM 715 C CA . SER A 1 97 ? 18.484 20.594 -1.563 1 70.31 97 SER A CA 1
ATOM 716 C C . SER A 1 97 ? 17.047 20.984 -1.917 1 70.31 97 SER A C 1
ATOM 718 O O . SER A 1 97 ? 16.125 20.188 -1.743 1 70.31 97 SER A O 1
ATOM 720 N N . SER A 1 98 ? 17 22.156 -2.402 1 76.5 98 SER A N 1
ATOM 721 C CA . SER A 1 98 ? 15.727 22.625 -2.914 1 76.5 98 SER A CA 1
ATOM 722 C C . SER A 1 98 ? 15.227 21.75 -4.059 1 76.5 98 SER A C 1
ATOM 724 O O . SER A 1 98 ? 14.016 21.547 -4.203 1 76.5 98 SER A O 1
ATOM 726 N N . ALA A 1 99 ? 16.109 21.266 -4.793 1 72 99 ALA A N 1
ATOM 727 C CA . ALA A 1 99 ? 15.742 20.422 -5.93 1 72 99 ALA A CA 1
ATOM 728 C C . ALA A 1 99 ? 15.031 19.156 -5.461 1 72 99 ALA A C 1
ATOM 730 O O . ALA A 1 99 ? 14.055 18.719 -6.078 1 72 99 ALA A O 1
ATOM 731 N N . LEU A 1 100 ? 15.516 18.641 -4.449 1 74.38 100 LEU A N 1
ATOM 732 C CA . LEU A 1 100 ? 14.898 17.438 -3.887 1 74.38 100 LEU A CA 1
ATOM 733 C C . LEU A 1 100 ? 13.5 17.734 -3.359 1 74.38 100 LEU A C 1
ATOM 735 O O . LEU A 1 100 ? 12.586 16.922 -3.5 1 74.38 100 LEU A O 1
ATOM 739 N N . ARG A 1 101 ? 13.328 18.953 -2.98 1 74.75 101 ARG A N 1
ATOM 740 C CA . ARG A 1 101 ? 12.062 19.328 -2.363 1 74.75 101 ARG A CA 1
ATOM 741 C C . ARG A 1 101 ? 11.016 19.672 -3.422 1 74.75 101 ARG A C 1
ATOM 743 O O . ARG A 1 101 ? 9.82 19.484 -3.207 1 74.75 101 ARG A O 1
ATOM 750 N N . GLU A 1 102 ? 11.453 20.109 -4.547 1 76.44 102 GLU A N 1
ATOM 751 C CA . GLU A 1 102 ? 10.531 20.656 -5.527 1 76.44 102 GLU A CA 1
ATOM 752 C C . GLU A 1 102 ? 10.211 19.641 -6.625 1 76.44 102 GLU A C 1
ATOM 754 O O . GLU A 1 102 ? 9.305 19.859 -7.434 1 76.44 102 GLU A O 1
ATOM 759 N N . SER A 1 103 ? 10.812 18.594 -6.625 1 80.06 103 SER A N 1
ATOM 760 C CA . SER A 1 103 ? 10.547 17.578 -7.641 1 80.06 103 SER A CA 1
ATOM 761 C C . SER A 1 103 ? 9.172 16.938 -7.445 1 80.06 103 SER A C 1
ATOM 763 O O . SER A 1 103 ? 8.477 17.234 -6.469 1 80.06 103 SER A O 1
ATOM 765 N N . SER A 1 104 ? 8.758 16.203 -8.539 1 85.62 104 SER A N 1
ATOM 766 C CA . SER A 1 104 ? 7.5 15.469 -8.484 1 85.62 104 SER A CA 1
ATOM 767 C C . SER A 1 104 ? 7.75 13.969 -8.336 1 85.62 104 SER A C 1
ATOM 769 O O . SER A 1 104 ? 8.844 13.484 -8.641 1 85.62 104 SER A O 1
ATOM 771 N N . ASN A 1 105 ? 6.703 13.32 -7.82 1 88 105 ASN A N 1
ATOM 772 C CA . ASN A 1 105 ? 6.758 11.875 -7.66 1 88 105 ASN A CA 1
ATOM 773 C C . ASN A 1 105 ? 7.965 11.445 -6.828 1 88 105 ASN A C 1
ATOM 775 O O . ASN A 1 105 ? 8.711 10.547 -7.223 1 88 105 ASN A O 1
ATOM 779 N N . LYS A 1 106 ? 8.18 11.984 -5.691 1 88.06 106 LYS A N 1
ATOM 780 C CA . LYS A 1 106 ? 9.398 11.805 -4.906 1 88.06 106 LYS A CA 1
ATOM 781 C C . LYS A 1 106 ? 9.367 10.492 -4.129 1 88.06 106 LYS A C 1
ATOM 783 O O . LYS A 1 106 ? 10.109 9.562 -4.438 1 88.06 106 LYS A O 1
ATOM 788 N N . TRP A 1 107 ? 8.477 10.398 -3.199 1 90.81 107 TRP A N 1
ATOM 789 C CA . TRP A 1 107 ? 8.438 9.219 -2.342 1 90.81 107 TRP A CA 1
ATOM 790 C C . TRP A 1 107 ? 7.059 8.57 -2.369 1 90.81 107 TRP A C 1
ATOM 792 O O . TRP A 1 107 ? 6.07 9.219 -2.709 1 90.81 107 TRP A O 1
ATOM 802 N N . PHE A 1 108 ? 7.039 7.258 -1.961 1 85.31 108 PHE A N 1
ATOM 803 C CA . PHE A 1 108 ? 5.777 6.551 -2.131 1 85.31 108 PHE A CA 1
ATOM 804 C C . PHE A 1 108 ? 5.531 5.59 -0.975 1 85.31 108 PHE A C 1
ATOM 806 O O . PHE A 1 108 ? 4.395 5.418 -0.534 1 85.31 108 PHE A O 1
ATOM 813 N N . CYS A 1 109 ? 6.449 4.934 -0.582 1 91.75 109 CYS A N 1
ATOM 814 C CA . CYS A 1 109 ? 6.246 3.92 0.448 1 91.75 109 CYS A CA 1
ATOM 815 C C . CYS A 1 109 ? 7.047 4.25 1.702 1 91.75 109 CYS A C 1
ATOM 817 O O . CYS A 1 109 ? 8.188 4.711 1.614 1 91.75 109 CYS A O 1
ATOM 819 N N . ASN A 1 110 ? 6.418 4.039 2.879 1 95.44 110 ASN A N 1
ATOM 820 C CA . ASN A 1 110 ? 7.031 4.258 4.184 1 95.44 110 ASN A CA 1
ATOM 821 C C . ASN A 1 110 ? 7.129 2.965 4.984 1 95.44 110 ASN A C 1
ATOM 823 O O . ASN A 1 110 ? 6.234 2.121 4.922 1 95.44 110 ASN A O 1
ATOM 827 N N . VAL A 1 111 ? 8.172 2.922 5.746 1 94.75 111 VAL A N 1
ATOM 828 C CA . VAL A 1 111 ? 8.312 1.829 6.699 1 94.75 111 VAL A CA 1
ATOM 829 C C . VAL A 1 111 ? 8.867 2.363 8.016 1 94.75 111 VAL A C 1
ATOM 831 O O . VAL A 1 111 ? 9.695 3.279 8.023 1 94.75 111 VAL A O 1
ATOM 834 N N . VAL A 1 112 ? 8.43 1.809 9.07 1 95.38 112 VAL A N 1
ATOM 835 C CA . VAL A 1 112 ? 9 2.109 10.383 1 95.38 112 VAL A CA 1
ATOM 836 C C . VAL A 1 112 ? 10.172 1.166 10.664 1 95.38 112 VAL A C 1
ATOM 838 O O . VAL A 1 112 ? 10.008 -0.057 10.633 1 95.38 112 VAL A O 1
ATOM 841 N N . LEU A 1 113 ? 11.234 1.755 10.945 1 94.12 113 LEU A N 1
ATOM 842 C CA . LEU A 1 113 ? 12.445 0.987 11.203 1 94.12 113 LEU A CA 1
ATOM 843 C C . LEU A 1 113 ? 12.469 0.481 12.641 1 94.12 113 LEU A C 1
ATOM 845 O O . LEU A 1 113 ? 11.633 0.873 13.461 1 94.12 113 LEU A O 1
ATOM 849 N N . GLY A 1 114 ? 13.445 -0.415 12.961 1 90.75 114 GLY A N 1
ATOM 850 C CA . GLY A 1 114 ? 13.562 -0.997 14.289 1 90.75 114 GLY A CA 1
ATOM 851 C C . GLY A 1 114 ? 13.836 0.032 15.367 1 90.75 114 GLY A C 1
ATOM 852 O O . GLY A 1 114 ? 13.445 -0.152 16.531 1 90.75 114 GLY A O 1
ATOM 853 N N . ASP A 1 115 ? 14.469 1.112 15.008 1 91 115 ASP A N 1
ATOM 854 C CA . ASP A 1 115 ? 14.75 2.158 15.992 1 91 115 ASP A CA 1
ATOM 855 C C . ASP A 1 115 ? 13.648 3.217 15.992 1 91 115 ASP A C 1
ATOM 857 O O . ASP A 1 115 ? 13.836 4.312 16.516 1 91 115 ASP A O 1
ATOM 861 N N . ASN A 1 116 ? 12.609 2.957 15.312 1 92.12 116 ASN A N 1
ATOM 862 C CA . ASN A 1 116 ? 11.352 3.703 15.281 1 92.12 116 ASN A CA 1
ATOM 863 C C . ASN A 1 116 ? 11.43 4.879 14.305 1 92.12 116 ASN A C 1
ATOM 865 O O . ASN A 1 116 ? 10.469 5.645 14.18 1 92.12 116 ASN A O 1
ATOM 869 N N . ARG A 1 117 ? 12.562 5.047 13.641 1 94.69 117 ARG A N 1
ATOM 870 C CA . ARG A 1 117 ? 12.555 6.031 12.57 1 94.69 117 ARG A CA 1
ATOM 871 C C . ARG A 1 117 ? 11.68 5.57 11.406 1 94.69 117 ARG A C 1
ATOM 873 O O . ARG A 1 117 ? 11.453 4.371 11.234 1 94.69 117 ARG A O 1
ATOM 880 N N . VAL A 1 118 ? 11.203 6.559 10.695 1 96.06 118 VAL A N 1
ATOM 881 C CA . VAL A 1 118 ? 10.398 6.266 9.516 1 96.06 118 VAL A CA 1
ATOM 882 C C . VAL A 1 118 ? 11.227 6.496 8.258 1 96.06 118 VAL A C 1
ATOM 884 O O . VAL A 1 118 ? 11.805 7.57 8.07 1 96.06 118 VAL A O 1
ATOM 887 N N . LEU A 1 119 ? 11.328 5.5 7.488 1 94.94 119 LEU A N 1
ATOM 888 C CA . LEU A 1 119 ? 12.031 5.605 6.215 1 94.94 119 LEU A CA 1
ATOM 889 C C . LEU A 1 119 ? 11.039 5.668 5.055 1 94.94 119 LEU A C 1
ATOM 891 O O . LEU A 1 119 ? 10.109 4.859 4.98 1 94.94 119 LEU A O 1
ATOM 895 N N . ALA A 1 120 ? 11.195 6.629 4.215 1 93.62 120 ALA A N 1
ATOM 896 C CA . ALA A 1 120 ? 10.438 6.73 2.971 1 93.62 120 ALA A CA 1
ATOM 897 C C . ALA A 1 120 ? 11.312 6.418 1.763 1 93.62 120 ALA A C 1
ATOM 899 O O . ALA A 1 120 ? 12.344 7.066 1.552 1 93.62 120 ALA A O 1
ATOM 900 N N . VAL A 1 121 ? 10.836 5.539 0.984 1 91.5 121 VAL A N 1
ATOM 901 C CA . VAL A 1 121 ? 11.609 5.102 -0.176 1 91.5 121 VAL A CA 1
ATOM 902 C C . VAL A 1 121 ? 11.242 5.953 -1.391 1 91.5 121 VAL A C 1
ATOM 904 O O . VAL A 1 121 ? 10.07 6.262 -1.609 1 91.5 121 VAL A O 1
ATOM 907 N N . PRO A 1 122 ? 12.242 6.254 -2.193 1 87.69 122 PRO A N 1
ATOM 908 C CA . PRO A 1 122 ? 11.938 7.078 -3.365 1 87.69 122 PRO A CA 1
ATOM 909 C C . PRO A 1 122 ? 11.164 6.316 -4.434 1 87.69 122 PRO A C 1
ATOM 911 O O . PRO A 1 122 ? 11.398 5.121 -4.641 1 87.69 122 PRO A O 1
ATOM 914 N N . LEU A 1 123 ? 10.258 7.023 -5.086 1 85 123 LEU A N 1
ATOM 915 C CA . LEU A 1 123 ? 9.617 6.566 -6.312 1 85 123 LEU A CA 1
ATOM 916 C C . LEU A 1 123 ? 10.453 6.934 -7.535 1 85 123 LEU A C 1
ATOM 918 O O . LEU A 1 123 ? 10.672 6.102 -8.414 1 85 123 LEU A O 1
ATOM 922 N N . GLN A 1 124 ? 10.93 8.07 -7.762 1 76.25 124 GLN A N 1
ATOM 923 C CA . GLN A 1 124 ? 11.781 8.57 -8.836 1 76.25 124 GLN A CA 1
ATOM 924 C C . GLN A 1 124 ? 12.992 9.305 -8.273 1 76.25 124 GLN A C 1
ATOM 926 O O . GLN A 1 124 ? 14.055 9.328 -8.898 1 76.25 124 GLN A O 1
ATOM 931 N N . GLY A 1 125 ? 13.18 9.727 -7.094 1 71.06 125 GLY A N 1
ATOM 932 C CA . GLY A 1 125 ? 14.227 10.586 -6.555 1 71.06 125 GLY A CA 1
ATOM 933 C C . GLY A 1 125 ? 15.484 9.828 -6.168 1 71.06 125 GLY A C 1
ATOM 934 O O . GLY A 1 125 ? 15.555 8.609 -6.344 1 71.06 125 GLY A O 1
ATOM 935 N N . THR A 1 126 ? 16.5 10.555 -5.859 1 77.06 126 THR A N 1
ATOM 936 C CA . THR A 1 126 ? 17.828 10.016 -5.59 1 77.06 126 THR A CA 1
ATOM 937 C C . THR A 1 126 ? 18.078 9.922 -4.09 1 77.06 126 THR A C 1
ATOM 939 O O . THR A 1 126 ? 19.219 9.758 -3.656 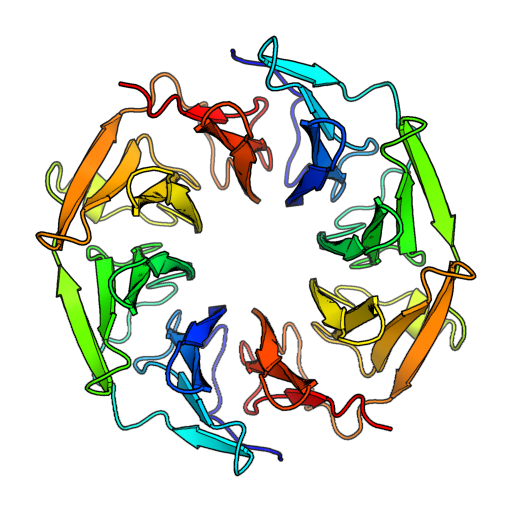1 77.06 126 THR A O 1
ATOM 942 N N . ALA A 1 127 ? 17 10.078 -3.383 1 85.19 127 ALA A N 1
ATOM 943 C CA . ALA A 1 127 ? 17.219 10.047 -1.938 1 85.19 127 ALA A CA 1
ATOM 944 C C . ALA A 1 127 ? 16.031 9.414 -1.221 1 85.19 127 ALA A C 1
ATOM 946 O O . ALA A 1 127 ? 14.891 9.57 -1.647 1 85.19 127 ALA A O 1
ATOM 947 N N . ALA A 1 128 ? 16.375 8.742 -0.199 1 89.56 128 ALA A N 1
ATOM 948 C CA . ALA A 1 128 ? 15.344 8.328 0.755 1 89.56 128 ALA A CA 1
ATOM 949 C C . ALA A 1 128 ? 15.219 9.344 1.892 1 89.56 128 ALA A C 1
ATOM 951 O O . ALA A 1 128 ? 16.156 10.078 2.18 1 89.56 128 ALA A O 1
ATOM 952 N N . LEU A 1 129 ? 14.047 9.406 2.492 1 91.75 129 LEU A N 1
ATOM 953 C CA . LEU A 1 129 ? 13.875 10.211 3.693 1 91.75 129 LEU A CA 1
ATOM 954 C C . LEU A 1 129 ? 13.984 9.352 4.949 1 91.75 129 LEU A C 1
ATOM 956 O O . LEU A 1 129 ? 13.508 8.219 4.973 1 91.75 129 LEU A O 1
ATOM 960 N N . VAL A 1 130 ? 14.586 9.977 5.883 1 92.94 130 VAL A N 1
ATOM 961 C CA . VAL A 1 130 ? 14.555 9.414 7.227 1 92.94 130 VAL A CA 1
ATOM 962 C C . VAL A 1 130 ? 13.977 10.43 8.203 1 92.94 130 VAL A C 1
ATOM 964 O O . VAL A 1 130 ? 14.523 11.523 8.375 1 92.94 130 VAL A O 1
ATOM 967 N N . ILE A 1 131 ? 12.93 10.078 8.82 1 94.62 131 ILE A N 1
ATOM 968 C CA . ILE A 1 131 ? 12.227 10.953 9.758 1 94.62 131 ILE A CA 1
ATOM 969 C C . ILE A 1 131 ? 12.445 10.461 11.188 1 94.62 131 ILE A C 1
ATOM 971 O O . ILE A 1 131 ? 12.211 9.289 11.484 1 94.62 131 ILE A O 1
ATOM 975 N N . ASP A 1 132 ? 12.875 11.328 12.008 1 95.44 132 ASP A N 1
ATOM 976 C CA . ASP A 1 132 ? 13.023 11.031 13.43 1 95.44 132 ASP A CA 1
ATOM 977 C C . ASP A 1 132 ? 11.789 11.484 14.211 1 95.44 132 ASP A C 1
ATOM 979 O O . ASP A 1 132 ? 11.609 12.68 14.445 1 95.44 132 ASP A O 1
ATOM 983 N N . PRO A 1 133 ? 11.008 10.539 14.656 1 95.62 133 PRO A N 1
ATOM 984 C CA . PRO A 1 133 ? 9.781 10.922 15.352 1 95.62 133 PRO A CA 1
ATOM 985 C C . PRO A 1 133 ? 10.047 11.641 16.672 1 95.62 133 PRO A C 1
ATOM 987 O O . PRO A 1 133 ? 9.156 12.305 17.219 1 95.62 133 PRO A O 1
ATOM 990 N N . ALA A 1 134 ? 11.164 11.523 17.266 1 95 134 ALA A N 1
ATOM 991 C CA . ALA A 1 134 ? 11.484 12.188 18.531 1 95 134 ALA A CA 1
ATOM 992 C C . ALA A 1 134 ? 11.633 13.695 18.328 1 95 134 ALA A C 1
ATOM 994 O O . ALA A 1 134 ? 11.328 14.469 19.234 1 95 134 ALA A O 1
ATOM 995 N N . THR A 1 135 ? 12.109 14.133 17.234 1 94.44 135 THR A N 1
ATOM 996 C CA . THR A 1 135 ? 12.414 15.539 17.031 1 94.44 135 THR A CA 1
ATOM 997 C C . THR A 1 135 ? 11.641 16.094 15.836 1 94.44 135 THR A C 1
ATOM 999 O O . THR A 1 135 ? 11.578 17.312 15.633 1 94.44 135 THR A O 1
ATOM 1002 N N . ASN A 1 136 ? 11.07 15.203 15.023 1 94.44 136 ASN A N 1
ATOM 1003 C CA . ASN A 1 136 ? 10.406 15.531 13.766 1 94.44 136 ASN A CA 1
ATOM 1004 C C . ASN A 1 136 ? 11.383 16.078 12.734 1 94.44 136 ASN A C 1
ATOM 1006 O O . ASN A 1 136 ? 10.992 16.812 11.828 1 94.44 136 ASN A O 1
ATOM 1010 N N . VAL A 1 137 ? 12.625 15.773 12.93 1 94 137 VAL A N 1
ATOM 1011 C CA . VAL A 1 137 ? 13.625 16.156 11.938 1 94 137 VAL A CA 1
ATOM 1012 C C . VAL A 1 137 ? 13.617 15.164 10.781 1 94 137 VAL A C 1
ATOM 1014 O O . VAL A 1 137 ? 13.508 13.953 10.984 1 94 137 VAL A O 1
ATOM 1017 N N . VAL A 1 138 ? 13.695 15.656 9.602 1 94.25 138 VAL A N 1
ATOM 1018 C CA . VAL A 1 138 ? 13.727 14.852 8.383 1 94.25 138 VAL A CA 1
ATOM 1019 C C . VAL A 1 138 ? 15.094 14.977 7.715 1 94.25 138 VAL A C 1
ATOM 1021 O O . VAL A 1 138 ? 15.484 16.062 7.281 1 94.25 138 VAL A O 1
ATOM 1024 N N . ASP A 1 139 ? 15.75 13.867 7.637 1 91 139 ASP A N 1
ATOM 1025 C CA . ASP A 1 139 ? 17.031 13.781 6.938 1 91 139 ASP A CA 1
ATOM 1026 C C . ASP A 1 139 ? 16.891 12.992 5.637 1 91 139 ASP A C 1
ATOM 1028 O O . ASP A 1 139 ? 15.852 12.383 5.383 1 91 139 ASP A O 1
ATOM 1032 N N . THR A 1 140 ? 17.953 13.07 4.832 1 88.81 140 THR A N 1
ATOM 1033 C CA . THR A 1 140 ? 17.953 12.32 3.582 1 88.81 140 THR A CA 1
ATOM 1034 C C . THR A 1 140 ? 19.141 11.367 3.525 1 88.81 140 THR A C 1
ATOM 1036 O O . THR A 1 140 ? 20.188 11.625 4.148 1 88.81 140 THR A O 1
ATOM 1039 N N . ILE A 1 141 ? 18.891 10.266 2.928 1 84.38 141 ILE A N 1
ATOM 1040 C CA . ILE A 1 141 ? 19.953 9.336 2.529 1 84.38 141 ILE A CA 1
ATOM 1041 C C . ILE A 1 141 ? 20.094 9.352 1.011 1 84.38 141 ILE A C 1
ATOM 1043 O O . ILE A 1 141 ? 19.172 8.977 0.285 1 84.38 141 ILE A O 1
ATOM 1047 N N . THR A 1 142 ? 21.25 9.742 0.604 1 81.38 142 THR A N 1
ATOM 1048 C CA . THR A 1 142 ? 21.484 9.75 -0.835 1 81.38 142 THR A CA 1
ATOM 1049 C C . THR A 1 142 ? 21.641 8.328 -1.368 1 81.38 142 THR A C 1
ATOM 1051 O O . THR A 1 142 ? 22.344 7.508 -0.767 1 81.38 142 THR A O 1
ATOM 1054 N N . ILE A 1 143 ? 20.859 8 -2.275 1 76.88 143 ILE A N 1
ATOM 1055 C CA . ILE A 1 143 ? 20.969 6.719 -2.963 1 76.88 143 ILE A CA 1
ATOM 1056 C C . ILE A 1 143 ? 21.766 6.883 -4.246 1 76.88 143 ILE A C 1
ATOM 1058 O O . ILE A 1 143 ? 21.391 7.648 -5.133 1 76.88 143 ILE A O 1
ATOM 1062 N N . ALA A 1 144 ? 22.875 6.199 -4.176 1 67.44 144 ALA A N 1
ATOM 1063 C CA . ALA A 1 144 ? 23.75 6.277 -5.344 1 67.44 144 ALA A CA 1
ATOM 1064 C C . ALA A 1 144 ? 23.156 5.504 -6.52 1 67.44 144 ALA A C 1
ATOM 1066 O O . ALA A 1 144 ? 22.469 4.492 -6.328 1 67.44 144 ALA A O 1
ATOM 1067 N N . ALA A 1 145 ? 23.375 5.965 -7.738 1 59.81 145 ALA A N 1
ATOM 1068 C CA . ALA A 1 145 ? 23.156 5.301 -9.023 1 59.81 145 ALA A CA 1
ATOM 1069 C C . ALA A 1 145 ? 21.688 4.934 -9.211 1 59.81 145 ALA A C 1
ATOM 1071 O O . ALA A 1 145 ? 21.328 3.756 -9.211 1 59.81 145 ALA A O 1
ATOM 1072 N N . ILE A 1 146 ? 20.859 5.738 -8.945 1 63.97 146 ILE A N 1
ATOM 1073 C CA . ILE A 1 146 ? 19.484 5.445 -9.352 1 63.97 146 ILE A CA 1
ATOM 1074 C C . ILE A 1 146 ? 19.375 5.516 -10.875 1 63.97 146 ILE A C 1
ATOM 1076 O O . ILE A 1 146 ? 19.766 6.512 -11.484 1 63.97 146 ILE A O 1
ATOM 1080 N N . PRO A 1 147 ? 19.109 4.305 -11.391 1 61.47 147 PRO A N 1
ATOM 1081 C CA . PRO A 1 147 ? 18.922 4.363 -12.836 1 61.47 147 PRO A CA 1
ATOM 1082 C C . PRO A 1 147 ? 17.969 5.477 -13.266 1 61.47 147 PRO A C 1
ATOM 1084 O O . PRO A 1 147 ? 17.062 5.848 -12.516 1 61.47 147 PRO A O 1
ATOM 1087 N N . PRO A 1 148 ? 18.391 6.004 -14.445 1 61.16 148 PRO A N 1
ATOM 1088 C CA . PRO A 1 148 ? 17.453 6.984 -14.992 1 61.16 148 PRO A CA 1
ATOM 1089 C C . PRO A 1 148 ? 16.047 6.418 -15.164 1 61.16 148 PRO A C 1
ATOM 1091 O O . PRO A 1 148 ? 15.891 5.223 -15.43 1 61.16 148 PRO A O 1
ATOM 1094 N N . GLY A 1 149 ? 15.016 7.066 -14.75 1 66.12 149 GLY A N 1
ATOM 1095 C CA . GLY A 1 149 ? 13.641 6.66 -14.945 1 66.12 149 GLY A CA 1
ATOM 1096 C C . GLY A 1 149 ? 12.703 7.191 -13.875 1 66.12 149 GLY A C 1
ATOM 1097 O O . GLY A 1 149 ? 13.133 7.91 -12.969 1 66.12 149 GLY A O 1
ATOM 1098 N N . THR A 1 150 ? 11.406 6.941 -14.25 1 73.12 150 THR A N 1
ATOM 1099 C CA . THR A 1 150 ? 10.352 7.371 -13.336 1 73.12 150 THR A CA 1
ATOM 1100 C C . THR A 1 150 ? 9.641 6.168 -12.719 1 73.12 150 THR A C 1
ATOM 1102 O O . THR A 1 150 ? 9.703 5.062 -13.258 1 73.12 150 THR A O 1
ATOM 1105 N N . LEU A 1 151 ? 9.172 6.254 -11.531 1 82.12 151 LEU A N 1
ATOM 1106 C CA . LEU A 1 151 ? 8.344 5.27 -10.836 1 82.12 151 LEU A CA 1
ATOM 1107 C C . LEU A 1 151 ? 9.125 3.977 -10.602 1 82.12 151 LEU A C 1
ATOM 1109 O O . LEU A 1 151 ? 8.633 2.889 -10.906 1 82.12 151 LEU A O 1
ATOM 1113 N N . ASN A 1 152 ? 10.352 4.129 -10.07 1 82.62 152 ASN A N 1
ATOM 1114 C CA . ASN A 1 152 ? 11.328 3.047 -9.992 1 82.62 152 ASN A CA 1
ATOM 1115 C C . ASN A 1 152 ? 10.852 1.934 -9.062 1 82.62 152 ASN A C 1
ATOM 1117 O O . ASN A 1 152 ? 11.086 0.753 -9.336 1 82.62 152 ASN A O 1
ATOM 1121 N N . TRP A 1 153 ? 10.211 2.295 -8.055 1 87.25 153 TRP A N 1
ATOM 1122 C CA . TRP A 1 153 ? 9.836 1.27 -7.086 1 87.25 153 TRP A CA 1
ATOM 1123 C C . TRP A 1 153 ? 8.383 1.422 -6.668 1 87.25 153 TRP A C 1
ATOM 1125 O O . TRP A 1 153 ? 7.906 2.537 -6.445 1 87.25 153 TRP A O 1
ATOM 1135 N N . GLY A 1 154 ? 7.695 0.292 -6.594 1 80.31 154 GLY A N 1
ATOM 1136 C CA . GLY A 1 154 ? 6.262 0.293 -6.348 1 80.31 154 GLY A CA 1
ATOM 1137 C C . GLY A 1 154 ? 5.887 -0.281 -4.992 1 80.31 154 GLY A C 1
ATOM 1138 O O . GLY A 1 154 ? 4.781 -0.794 -4.816 1 80.31 154 GLY A O 1
ATOM 1139 N N . GLY A 1 155 ? 6.691 -0.298 -4.016 1 87.25 155 GLY A N 1
ATOM 1140 C CA . GLY A 1 155 ? 6.492 -0.812 -2.668 1 87.25 155 GLY A CA 1
ATOM 1141 C C . GLY A 1 155 ? 7.793 -1.064 -1.929 1 87.25 155 GLY A C 1
ATOM 1142 O O . GLY A 1 155 ? 8.867 -1.086 -2.537 1 87.25 155 GLY A O 1
ATOM 1143 N N . CYS A 1 156 ? 7.613 -1.168 -0.582 1 91.94 156 CYS A N 1
ATOM 1144 C CA . CYS A 1 156 ? 8.797 -1.443 0.231 1 91.94 156 CYS A CA 1
ATOM 1145 C C . CYS A 1 156 ? 8.43 -2.275 1.456 1 91.94 156 CYS A C 1
ATOM 1147 O O . CYS A 1 156 ? 7.289 -2.238 1.92 1 91.94 156 CYS A O 1
ATOM 1149 N N . VAL A 1 157 ? 9.461 -3.033 1.85 1 93.5 157 VAL A N 1
ATOM 1150 C CA . VAL A 1 157 ? 9.297 -3.949 2.975 1 93.5 157 VAL A CA 1
ATOM 1151 C C . VAL A 1 157 ? 10.539 -3.902 3.863 1 93.5 157 VAL A C 1
ATOM 1153 O O . VAL A 1 157 ? 11.664 -3.836 3.365 1 93.5 157 VAL A O 1
ATOM 1156 N N . LEU A 1 158 ? 10.305 -3.92 5.164 1 92.69 158 LEU A N 1
ATOM 1157 C CA . LEU A 1 158 ? 11.398 -4.109 6.109 1 92.69 158 LEU A CA 1
ATOM 1158 C C . LEU A 1 158 ? 11.742 -5.59 6.254 1 92.69 158 LEU A C 1
ATOM 1160 O O . LEU A 1 158 ? 10.891 -6.395 6.641 1 92.69 158 LEU A O 1
ATOM 1164 N N . GLY A 1 159 ? 12.953 -5.902 5.969 1 90 159 GLY A N 1
ATOM 1165 C CA . GLY A 1 159 ? 13.406 -7.273 6.152 1 90 159 GLY A CA 1
ATOM 1166 C C . GLY A 1 159 ? 13.75 -7.598 7.594 1 90 159 GLY A C 1
ATOM 1167 O O . GLY A 1 159 ? 13.945 -6.695 8.414 1 90 159 GLY A O 1
ATOM 1168 N N . ASP A 1 160 ? 13.867 -8.891 7.879 1 89.94 160 ASP A N 1
ATOM 1169 C CA . ASP A 1 160 ? 14.211 -9.328 9.227 1 89.94 160 ASP A CA 1
ATOM 1170 C C . ASP A 1 160 ? 15.641 -8.914 9.586 1 89.94 160 ASP A C 1
ATOM 1172 O O . ASP A 1 160 ? 15.992 -8.859 10.766 1 89.94 160 ASP A O 1
ATOM 1176 N N . ASP A 1 161 ? 16.406 -8.617 8.609 1 88.06 161 ASP A N 1
ATOM 1177 C CA . ASP A 1 161 ? 17.797 -8.227 8.852 1 88.06 161 ASP A CA 1
ATOM 1178 C C . ASP A 1 161 ? 17.891 -6.738 9.188 1 88.06 161 ASP A C 1
ATOM 1180 O O . ASP A 1 161 ? 18.984 -6.223 9.445 1 88.06 161 ASP A O 1
ATOM 1184 N N . GLY A 1 162 ? 16.766 -6.047 9.102 1 88.31 162 GLY A N 1
ATOM 1185 C CA . GLY A 1 162 ? 16.719 -4.637 9.453 1 88.31 162 GLY A CA 1
ATOM 1186 C C . GLY A 1 162 ? 16.891 -3.725 8.25 1 88.31 162 GLY A C 1
ATOM 1187 O O . GLY A 1 162 ? 16.797 -2.502 8.375 1 88.31 162 GLY A O 1
ATOM 1188 N N . ALA A 1 163 ? 17.156 -4.309 7.078 1 90.44 163 ALA A N 1
ATOM 1189 C CA . ALA A 1 163 ? 17.25 -3.504 5.863 1 90.44 163 ALA A CA 1
ATOM 1190 C C . ALA A 1 163 ? 15.883 -3.326 5.215 1 90.44 163 ALA A C 1
ATOM 1192 O O . ALA A 1 163 ? 14.961 -4.105 5.477 1 90.44 163 ALA A O 1
ATOM 1193 N N . VAL A 1 164 ? 15.781 -2.258 4.48 1 91.62 164 VAL A N 1
ATOM 1194 C CA . VAL A 1 164 ? 14.555 -2.002 3.729 1 91.62 164 VAL A CA 1
ATOM 1195 C C . VAL A 1 164 ? 14.75 -2.4 2.268 1 91.62 164 VAL A C 1
ATOM 1197 O O . VAL A 1 164 ? 15.75 -2.033 1.647 1 91.62 164 VAL A O 1
ATOM 1200 N N . TYR A 1 165 ? 13.812 -3.152 1.753 1 90.94 165 TYR A N 1
ATOM 1201 C CA . TYR A 1 165 ? 13.828 -3.625 0.373 1 90.94 165 TYR A CA 1
ATOM 1202 C C . TYR A 1 165 ? 12.703 -2.992 -0.436 1 90.94 165 TYR A C 1
ATOM 1204 O O . TYR A 1 165 ? 11.531 -3.119 -0.082 1 90.94 165 TYR A O 1
ATOM 1212 N N . ALA A 1 166 ? 13.062 -2.328 -1.472 1 90.5 166 ALA A N 1
ATOM 1213 C CA . ALA A 1 166 ? 12.078 -1.74 -2.379 1 90.5 166 ALA A CA 1
ATOM 1214 C C . ALA A 1 166 ? 11.914 -2.592 -3.633 1 90.5 166 ALA A C 1
ATOM 1216 O O . ALA A 1 166 ? 12.898 -2.92 -4.305 1 90.5 166 ALA A O 1
ATOM 1217 N N . VAL A 1 167 ? 10.703 -2.867 -3.908 1 89.56 167 VAL A N 1
ATOM 1218 C CA . VAL A 1 167 ? 10.352 -3.758 -5.012 1 89.56 167 VAL A CA 1
ATOM 1219 C C . VAL A 1 167 ? 10.367 -2.982 -6.328 1 89.56 167 VAL A C 1
ATOM 1221 O O . VAL A 1 167 ? 9.742 -1.929 -6.441 1 89.56 167 VAL A O 1
ATOM 1224 N N . PRO A 1 168 ? 11.031 -3.512 -7.336 1 87.5 168 PRO A N 1
ATOM 1225 C CA . PRO A 1 168 ? 11.133 -2.754 -8.586 1 87.5 168 PRO A CA 1
ATOM 1226 C C . PRO A 1 168 ? 9.82 -2.719 -9.367 1 87.5 168 PRO A C 1
ATOM 1228 O O . PRO A 1 168 ? 9.172 -3.752 -9.523 1 87.5 168 PRO A O 1
ATOM 1231 N N . SER A 1 169 ? 9.508 -1.532 -9.789 1 88.38 169 SER A N 1
ATOM 1232 C CA . SER A 1 169 ? 8.445 -1.302 -10.766 1 88.38 169 SER A CA 1
ATOM 1233 C C . SER A 1 169 ? 9.008 -1.061 -12.156 1 88.38 169 SER A C 1
ATOM 1235 O O . SER A 1 169 ? 9.078 -1.982 -12.969 1 88.38 169 SER A O 1
ATOM 1237 N N . HIS A 1 170 ? 9.594 0.135 -12.359 1 84 170 HIS A N 1
ATOM 1238 C CA . HIS A 1 170 ? 10.273 0.426 -13.609 1 84 170 HIS A CA 1
ATOM 1239 C C . HIS A 1 170 ? 11.766 0.104 -13.516 1 84 170 HIS A C 1
ATOM 1241 O O . HIS A 1 170 ? 12.406 -0.179 -14.531 1 84 170 HIS A O 1
ATOM 1247 N N . SER A 1 171 ? 12.258 0.128 -12.352 1 80.69 171 SER A N 1
ATOM 1248 C CA . SER A 1 171 ? 13.68 -0.129 -12.141 1 80.69 171 SER A CA 1
ATOM 1249 C C . SER A 1 171 ? 14.031 -1.575 -12.477 1 80.69 171 SER A C 1
ATOM 1251 O O . SER A 1 171 ? 13.18 -2.463 -12.383 1 80.69 171 SER A O 1
ATOM 1253 N N . SER A 1 172 ? 15.281 -1.77 -12.828 1 80.31 172 SER A N 1
ATOM 1254 C CA . SER A 1 172 ? 15.758 -3.117 -13.117 1 80.31 172 SER A CA 1
ATOM 1255 C C . SER A 1 172 ? 16.391 -3.758 -11.883 1 80.31 172 SER A C 1
ATOM 1257 O O . SER A 1 172 ? 16.922 -4.867 -11.953 1 80.31 172 SER A O 1
ATOM 1259 N N . SER A 1 173 ? 16.312 -3.031 -10.773 1 82.5 173 SER A N 1
ATOM 1260 C CA . SER A 1 173 ? 16.969 -3.551 -9.578 1 82.5 173 SER A CA 1
ATOM 1261 C C . SER A 1 173 ? 16.109 -3.328 -8.336 1 82.5 173 SER A C 1
ATOM 1263 O O . SER A 1 173 ? 15.32 -2.385 -8.281 1 82.5 173 SER A O 1
ATOM 1265 N N . VAL A 1 174 ? 16.344 -4.336 -7.469 1 85.94 174 VAL A N 1
ATOM 1266 C CA . VAL A 1 174 ? 15.82 -4.117 -6.129 1 85.94 174 VAL A CA 1
ATOM 1267 C C . VAL A 1 174 ? 16.672 -3.072 -5.402 1 85.94 174 VAL A C 1
ATOM 1269 O O . VAL A 1 174 ? 17.906 -3.119 -5.457 1 85.94 174 VAL A O 1
ATOM 1272 N N . LEU A 1 175 ? 16.031 -2.107 -4.805 1 83.5 175 LEU A N 1
ATOM 1273 C CA . LEU A 1 175 ? 16.75 -1.168 -3.943 1 83.5 175 LEU A CA 1
ATOM 1274 C C . LEU A 1 175 ? 16.797 -1.68 -2.508 1 83.5 175 LEU A C 1
ATOM 1276 O O . LEU A 1 175 ? 15.781 -2.072 -1.944 1 83.5 175 LEU A O 1
ATOM 1280 N N . VAL A 1 176 ? 18.031 -1.799 -2.041 1 87.19 176 VAL A N 1
ATOM 1281 C CA . VAL A 1 176 ? 18.234 -2.195 -0.65 1 87.19 176 VAL A CA 1
ATOM 1282 C C . VAL A 1 176 ? 18.859 -1.041 0.132 1 87.19 176 VAL A C 1
ATOM 1284 O O . VAL A 1 176 ? 19.906 -0.515 -0.255 1 87.19 176 VAL A O 1
ATOM 1287 N N . ILE A 1 177 ? 18.188 -0.65 1.17 1 84.12 177 ILE A N 1
ATOM 1288 C CA . ILE A 1 177 ? 18.703 0.414 2.025 1 84.12 177 ILE A CA 1
ATOM 1289 C C . ILE A 1 177 ? 19.047 -0.151 3.402 1 84.12 177 ILE A C 1
ATOM 1291 O O . ILE A 1 177 ? 18.156 -0.585 4.141 1 84.12 177 ILE A O 1
ATOM 1295 N N . GLY A 1 178 ? 20.344 -0.251 3.725 1 78.94 178 GLY A N 1
ATOM 1296 C CA . GLY A 1 178 ? 20.828 -0.726 5.012 1 78.94 178 GLY A CA 1
ATOM 1297 C C . GLY A 1 178 ? 20.719 0.314 6.109 1 78.94 178 GLY A C 1
ATOM 1298 O O . GLY A 1 178 ? 20.859 1.512 5.855 1 78.94 178 GLY A O 1
ATOM 1299 N N . THR A 1 179 ? 19.891 0.254 7.086 1 61.25 179 THR A N 1
ATOM 1300 C CA . THR A 1 179 ? 19.734 1.282 8.109 1 61.25 179 THR A CA 1
ATOM 1301 C C . THR A 1 179 ? 20.703 1.054 9.258 1 61.25 179 THR A C 1
ATOM 1303 O O . THR A 1 179 ? 20.656 1.752 10.273 1 61.25 179 THR A O 1
ATOM 1306 N N . HIS A 1 180 ? 21.422 -0.005 9.273 1 47.22 180 HIS A N 1
ATOM 1307 C CA . HIS A 1 180 ? 22.375 -0.077 10.375 1 47.22 180 HIS A CA 1
ATOM 1308 C C . HIS A 1 180 ? 23.531 0.889 10.156 1 47.22 180 HIS A C 1
ATOM 1310 O O . HIS A 1 180 ? 24.547 0.814 10.852 1 47.22 180 HIS A O 1
ATOM 1316 N N . CYS A 1 181 ? 23.156 1.905 9.312 1 33.66 181 CYS A N 1
ATOM 1317 C CA . CYS A 1 181 ? 24.406 2.66 9.359 1 33.66 181 CYS A CA 1
ATOM 1318 C C . CYS A 1 181 ? 24.547 3.418 10.672 1 33.66 181 CYS A C 1
ATOM 1320 O O . CYS A 1 181 ? 23.531 3.787 11.289 1 33.66 181 CYS A O 1
ATOM 1322 N N . MET B 1 1 ? 23.047 -4.312 -2.836 1 32.19 1 MET B N 1
ATOM 1323 C CA . MET B 1 1 ? 23.125 -5.293 -3.916 1 32.19 1 MET B CA 1
ATOM 1324 C C . MET B 1 1 ? 22.125 -4.965 -5.02 1 32.19 1 MET B C 1
ATOM 1326 O O . MET B 1 1 ? 21.016 -4.523 -4.738 1 32.19 1 MET B O 1
ATOM 1330 N N . ASP B 1 2 ? 22.703 -4.602 -6.191 1 40.62 2 ASP B N 1
ATOM 1331 C CA . ASP B 1 2 ? 22.047 -4.32 -7.461 1 40.62 2 ASP B CA 1
ATOM 1332 C C . ASP B 1 2 ? 21.422 -5.586 -8.047 1 40.62 2 ASP B C 1
ATOM 1334 O O . ASP B 1 2 ? 22.078 -6.34 -8.758 1 40.62 2 ASP B O 1
ATOM 1338 N N . CYS B 1 3 ? 20.625 -6.328 -7.273 1 41.97 3 CYS B N 1
ATOM 1339 C CA . CYS B 1 3 ? 20 -7.402 -8.031 1 41.97 3 CYS B CA 1
ATOM 1340 C C . CYS B 1 3 ? 19.219 -6.848 -9.219 1 41.97 3 CYS B C 1
ATOM 1342 O O . CYS B 1 3 ? 18.281 -6.07 -9.047 1 41.97 3 CYS B O 1
ATOM 1344 N N . ARG B 1 4 ? 19.984 -6.805 -10.273 1 46.38 4 ARG B N 1
ATOM 1345 C CA . ARG B 1 4 ? 19.469 -6.285 -11.531 1 46.38 4 ARG B CA 1
ATOM 1346 C C . ARG B 1 4 ? 18.344 -7.176 -12.062 1 46.38 4 ARG B C 1
ATOM 1348 O O . ARG B 1 4 ? 18.469 -8.406 -12.062 1 46.38 4 ARG B O 1
ATOM 1355 N N . VAL B 1 5 ? 17.141 -6.68 -11.891 1 47.78 5 VAL B N 1
ATOM 1356 C CA . VAL B 1 5 ? 16 -7.344 -12.516 1 47.78 5 VAL B CA 1
ATOM 1357 C C . VAL B 1 5 ? 15.805 -6.809 -13.93 1 47.78 5 VAL B C 1
ATOM 1359 O O . VAL B 1 5 ? 16.266 -5.711 -14.258 1 47.78 5 VAL B O 1
ATOM 1362 N N . ARG B 1 6 ? 15.305 -7.652 -14.898 1 50.78 6 ARG B N 1
ATOM 1363 C CA . ARG B 1 6 ? 15.094 -7.316 -16.297 1 50.78 6 ARG B CA 1
ATOM 1364 C C . ARG B 1 6 ? 14.375 -5.98 -16.438 1 50.78 6 ARG B C 1
ATOM 1366 O O . ARG B 1 6 ? 13.648 -5.566 -15.539 1 50.78 6 ARG B O 1
ATOM 1373 N N . VAL B 1 7 ? 14.617 -5.457 -17.594 1 53.25 7 VAL B N 1
ATOM 1374 C CA . VAL B 1 7 ? 14.094 -4.141 -17.938 1 53.25 7 VAL B CA 1
ATOM 1375 C C . VAL B 1 7 ? 12.602 -4.25 -18.266 1 53.25 7 VAL B C 1
ATOM 1377 O O . VAL B 1 7 ? 12.148 -5.27 -18.781 1 53.25 7 VAL B O 1
ATOM 1380 N N . GLY B 1 8 ? 11.672 -3.539 -17.688 1 65.31 8 GLY B N 1
ATOM 1381 C CA . GLY B 1 8 ? 10.242 -3.41 -17.969 1 65.31 8 GLY B CA 1
ATOM 1382 C C . GLY B 1 8 ? 9.562 -2.389 -17.078 1 65.31 8 GLY B C 1
ATOM 1383 O O . GLY B 1 8 ? 10.188 -1.83 -16.172 1 65.31 8 GLY B O 1
ATOM 1384 N N . ASN B 1 9 ? 8.328 -2.08 -17.516 1 78 9 ASN B N 1
ATOM 1385 C CA . ASN B 1 9 ? 7.527 -1.125 -16.75 1 78 9 ASN B CA 1
ATOM 1386 C C . ASN B 1 9 ? 6.543 -1.832 -15.82 1 78 9 ASN B C 1
ATOM 1388 O O . ASN B 1 9 ? 6.02 -2.896 -16.156 1 78 9 ASN B O 1
ATOM 1392 N N . PHE B 1 10 ? 6.355 -1.29 -14.664 1 80.88 10 PHE B N 1
ATOM 1393 C CA . PHE B 1 10 ? 5.383 -1.724 -13.664 1 80.88 10 PHE B CA 1
ATOM 1394 C C . PHE B 1 10 ? 5.508 -3.219 -13.398 1 80.88 10 PHE B C 1
ATOM 1396 O O . PHE B 1 10 ? 4.5 -3.932 -13.344 1 80.88 10 PHE B O 1
ATOM 1403 N N . LYS B 1 11 ? 6.68 -3.738 -13.266 1 87.12 11 LYS B N 1
ATOM 1404 C CA . LYS B 1 11 ? 6.926 -5.176 -13.195 1 87.12 11 LYS B CA 1
ATOM 1405 C C . LYS B 1 11 ? 6.242 -5.789 -11.977 1 87.12 11 LYS B C 1
ATOM 1407 O O . LYS B 1 11 ? 5.508 -6.773 -12.102 1 87.12 11 LYS B O 1
ATOM 1412 N N . TRP B 1 12 ? 6.562 -5.25 -10.867 1 92.06 12 TRP B N 1
ATOM 1413 C CA . TRP B 1 12 ? 5.969 -5.75 -9.633 1 92.06 12 TRP B CA 1
ATOM 1414 C C . TRP B 1 12 ? 5.363 -4.609 -8.82 1 92.06 12 TRP B C 1
ATOM 1416 O O . TRP B 1 12 ? 5.801 -3.459 -8.93 1 92.06 12 TRP B O 1
ATOM 1426 N N . PHE B 1 13 ? 4.371 -5.059 -8.039 1 88.38 13 PHE B N 1
ATOM 1427 C CA . PHE B 1 13 ? 3.732 -4.102 -7.141 1 88.38 13 PHE B CA 1
ATOM 1428 C C . PHE B 1 13 ? 3.627 -4.668 -5.73 1 88.38 13 PHE B C 1
ATOM 1430 O O . PHE B 1 13 ? 3.025 -5.723 -5.523 1 88.38 13 PHE B O 1
ATOM 1437 N N . GLY B 1 14 ? 4.305 -3.898 -4.879 1 88.38 14 GLY B N 1
ATOM 1438 C CA . GLY B 1 14 ? 4.27 -4.324 -3.49 1 88.38 14 GLY B CA 1
ATOM 1439 C C . GLY B 1 14 ? 5.133 -5.539 -3.215 1 88.38 14 GLY B C 1
ATOM 1440 O O . GLY B 1 14 ? 5.566 -6.223 -4.148 1 88.38 14 GLY B O 1
ATOM 1441 N N . GLY B 1 15 ? 5.379 -5.809 -1.949 1 92.69 15 GLY B N 1
ATOM 1442 C CA . GLY B 1 15 ? 6.102 -6.965 -1.435 1 92.69 15 GLY B CA 1
ATOM 1443 C C . GLY B 1 15 ? 5.562 -7.457 -0.105 1 92.69 15 GLY B C 1
ATOM 1444 O O . GLY B 1 15 ? 5.02 -6.676 0.68 1 92.69 15 GLY B O 1
ATOM 1445 N N . VAL B 1 16 ? 5.734 -8.742 0.036 1 95.69 16 VAL B N 1
ATOM 1446 C CA . VAL B 1 16 ? 5.293 -9.367 1.28 1 95.69 16 VAL B CA 1
ATOM 1447 C C . VAL B 1 16 ? 6.449 -10.148 1.903 1 95.69 16 VAL B C 1
ATOM 1449 O O . VAL B 1 16 ? 7.078 -10.969 1.238 1 95.69 16 VAL B O 1
ATOM 1452 N N . LEU B 1 17 ? 6.777 -9.805 3.104 1 96.25 17 LEU B N 1
ATOM 1453 C CA . LEU B 1 17 ? 7.719 -10.609 3.873 1 96.25 17 LEU B CA 1
ATOM 1454 C C . LEU B 1 17 ? 7.039 -11.867 4.41 1 96.25 17 LEU B C 1
ATOM 1456 O O . LEU B 1 17 ? 6.078 -11.781 5.176 1 96.25 17 LEU B O 1
ATOM 1460 N N . ALA B 1 18 ? 7.551 -12.977 4 1 97.62 18 ALA B N 1
ATOM 1461 C CA . ALA B 1 18 ? 6.965 -14.25 4.414 1 97.62 18 ALA B CA 1
ATOM 1462 C C . ALA B 1 18 ? 7.695 -14.828 5.625 1 97.62 18 ALA B C 1
ATOM 1464 O O . ALA B 1 18 ? 8.781 -14.367 5.977 1 97.62 18 ALA B O 1
ATOM 1465 N N . PRO B 1 19 ? 7.102 -15.852 6.266 1 95.88 19 PRO B N 1
ATOM 1466 C CA . PRO B 1 19 ? 7.691 -16.422 7.477 1 95.88 19 PRO B CA 1
ATOM 1467 C C . PRO B 1 19 ? 9.039 -17.094 7.211 1 95.88 19 PRO B C 1
ATOM 1469 O O . PRO B 1 19 ? 9.836 -17.281 8.141 1 95.88 19 PRO B O 1
ATOM 1472 N N . ASN B 1 20 ? 9.344 -17.453 6.035 1 96.69 20 ASN B N 1
ATOM 1473 C CA . ASN B 1 20 ? 10.609 -18.094 5.719 1 96.69 20 ASN B CA 1
ATOM 1474 C C . ASN B 1 20 ? 11.742 -17.078 5.582 1 96.69 20 ASN B C 1
ATOM 1476 O O . ASN B 1 20 ? 12.875 -17.453 5.254 1 96.69 20 ASN B O 1
ATOM 1480 N N . GLY B 1 21 ? 11.406 -15.836 5.758 1 95.56 21 GLY B N 1
ATOM 1481 C CA . GLY B 1 21 ? 12.414 -14.781 5.727 1 95.56 21 GLY B CA 1
ATOM 1482 C C . GLY B 1 21 ? 12.602 -14.18 4.352 1 95.56 21 GLY B C 1
ATOM 1483 O O . GLY B 1 21 ? 13.367 -13.227 4.188 1 95.56 21 GLY B O 1
ATOM 1484 N N . LEU B 1 22 ? 11.914 -14.711 3.352 1 96.44 22 LEU B N 1
ATOM 1485 C CA . LEU B 1 22 ? 12.023 -14.18 1.995 1 96.44 22 LEU B CA 1
ATOM 1486 C C . LEU B 1 22 ? 10.938 -13.141 1.733 1 96.44 22 LEU B C 1
ATOM 1488 O O . LEU B 1 22 ? 9.922 -13.109 2.434 1 96.44 22 LEU B O 1
ATOM 1492 N N . ILE B 1 23 ? 11.219 -12.258 0.811 1 95.94 23 ILE B N 1
ATOM 1493 C CA . ILE B 1 23 ? 10.266 -11.25 0.364 1 95.94 23 ILE B CA 1
ATOM 1494 C C . ILE B 1 23 ? 9.758 -11.602 -1.034 1 95.94 23 ILE B C 1
ATOM 1496 O O . ILE B 1 23 ? 10.555 -11.898 -1.931 1 95.94 23 ILE B O 1
ATOM 1500 N N . TYR B 1 24 ? 8.492 -11.562 -1.2 1 97.06 24 TYR B N 1
ATOM 1501 C CA . TYR B 1 24 ? 7.867 -11.914 -2.471 1 97.06 24 TYR B CA 1
ATOM 1502 C C . TYR B 1 24 ? 7.219 -10.688 -3.115 1 97.06 24 TYR B C 1
ATOM 1504 O O . TYR B 1 24 ? 6.297 -10.102 -2.549 1 97.06 24 TYR B O 1
ATOM 1512 N N . GLY B 1 25 ? 7.746 -10.305 -4.254 1 95.56 25 GLY B N 1
ATOM 1513 C CA . GLY B 1 25 ? 7.145 -9.25 -5.051 1 95.56 25 GLY B CA 1
ATOM 1514 C C . GLY B 1 25 ? 6.02 -9.742 -5.945 1 95.56 25 GLY B C 1
ATOM 1515 O O . GLY B 1 25 ? 6.16 -10.758 -6.629 1 95.56 25 GLY B O 1
ATOM 1516 N N . ILE B 1 26 ? 4.918 -9.039 -5.984 1 95.88 26 ILE B N 1
ATOM 1517 C CA . ILE B 1 26 ? 3.711 -9.469 -6.684 1 95.88 26 ILE B CA 1
ATOM 1518 C C . ILE B 1 26 ? 3.797 -9.062 -8.156 1 95.88 26 ILE B C 1
ATOM 1520 O O . ILE B 1 26 ? 3.943 -7.879 -8.469 1 95.88 26 ILE B O 1
ATOM 1524 N N . PRO B 1 27 ? 3.674 -10.008 -9.023 1 94.38 27 PRO B N 1
ATOM 1525 C CA . PRO B 1 27 ? 3.797 -9.648 -10.445 1 94.38 27 PRO B CA 1
ATOM 1526 C C . PRO B 1 27 ? 2.602 -8.852 -10.953 1 94.38 27 PRO B C 1
ATOM 1528 O O . PRO B 1 27 ? 1.457 -9.297 -10.836 1 94.38 27 PRO B O 1
ATOM 1531 N N . SER B 1 28 ? 2.912 -7.746 -11.469 1 92.94 28 SER B N 1
ATOM 1532 C CA . SER B 1 28 ? 1.937 -6.934 -12.188 1 92.94 28 SER B CA 1
ATOM 1533 C C . SER B 1 28 ? 2.07 -7.121 -13.695 1 92.94 28 SER B C 1
ATOM 1535 O O . SER B 1 28 ? 1.3 -7.867 -14.305 1 92.94 28 SER B O 1
ATOM 1537 N N . HIS B 1 29 ? 3.166 -6.605 -14.234 1 90.62 29 HIS B N 1
ATOM 1538 C CA . HIS B 1 29 ? 3.434 -6.785 -15.656 1 90.62 29 HIS B CA 1
ATOM 1539 C C . HIS B 1 29 ? 4.402 -7.941 -15.891 1 90.62 29 HIS B C 1
ATOM 1541 O O . HIS B 1 29 ? 4.484 -8.469 -17 1 90.62 29 HIS B O 1
ATOM 1547 N N . HIS B 1 30 ? 5.105 -8.297 -14.891 1 90.25 30 HIS B N 1
ATOM 1548 C CA . HIS B 1 30 ? 6.078 -9.375 -15.047 1 90.25 30 HIS B CA 1
ATOM 1549 C C . HIS B 1 30 ? 5.406 -10.742 -14.969 1 90.25 30 HIS B C 1
ATOM 1551 O O . HIS B 1 30 ? 4.332 -10.875 -14.375 1 90.25 30 HIS B O 1
ATOM 1557 N N . SER B 1 31 ? 6.109 -11.742 -15.586 1 92.62 31 SER B N 1
ATOM 1558 C CA . SER B 1 31 ? 5.508 -13.07 -15.648 1 92.62 31 SER B CA 1
ATOM 1559 C C . SER B 1 31 ? 6.023 -13.969 -14.531 1 92.62 31 SER B C 1
ATOM 1561 O O . SER B 1 31 ? 5.77 -15.172 -14.531 1 92.62 31 SER B O 1
ATOM 1563 N N . SER B 1 32 ? 6.758 -13.359 -13.633 1 93.69 32 SER B N 1
ATOM 1564 C CA . SER B 1 32 ? 7.297 -14.125 -12.516 1 93.69 32 SER B CA 1
ATOM 1565 C C . SER B 1 32 ? 7.074 -13.406 -11.195 1 93.69 32 SER B C 1
ATOM 1567 O O . SER B 1 32 ? 7.035 -12.172 -11.156 1 93.69 32 SER B O 1
ATOM 1569 N N . VAL B 1 33 ? 6.895 -14.266 -10.219 1 95.62 33 VAL B N 1
ATOM 1570 C CA . VAL B 1 33 ? 7.008 -13.703 -8.883 1 95.62 33 VAL B CA 1
ATOM 1571 C C . VAL B 1 33 ? 8.461 -13.328 -8.602 1 95.62 33 VAL B C 1
ATOM 1573 O O . VAL B 1 33 ? 9.383 -14.078 -8.93 1 95.62 33 VAL B O 1
ATOM 1576 N N . LEU B 1 34 ? 8.695 -12.156 -8.086 1 94 34 LEU B N 1
ATOM 1577 C CA . LEU B 1 34 ? 10.023 -11.758 -7.621 1 94 34 LEU B CA 1
ATOM 1578 C C . LEU B 1 34 ? 10.281 -12.289 -6.215 1 94 34 LEU B C 1
ATOM 1580 O O . LEU B 1 34 ? 9.492 -12.047 -5.297 1 94 34 LEU B O 1
ATOM 1584 N N . ILE B 1 35 ? 11.328 -13.039 -6.086 1 95.56 35 ILE B N 1
ATOM 1585 C CA . ILE B 1 35 ? 11.727 -13.523 -4.77 1 95.56 35 ILE B CA 1
ATOM 1586 C C . ILE B 1 35 ? 13.023 -12.844 -4.34 1 95.56 35 ILE B C 1
ATOM 1588 O O . ILE B 1 35 ? 14.039 -12.938 -5.031 1 95.56 35 ILE B O 1
ATOM 1592 N N . ILE B 1 36 ? 13.008 -12.164 -3.244 1 92.75 36 ILE B N 1
ATOM 1593 C CA . ILE B 1 36 ? 14.18 -11.492 -2.689 1 92.75 36 ILE B CA 1
ATOM 1594 C C . ILE B 1 36 ? 14.648 -12.227 -1.436 1 92.75 36 ILE B C 1
ATOM 1596 O O . ILE B 1 36 ? 13.852 -12.508 -0.538 1 92.75 36 ILE B O 1
ATOM 1600 N N . ASP B 1 37 ? 15.875 -12.531 -1.374 1 93.12 37 ASP B N 1
ATOM 1601 C CA . ASP B 1 37 ? 16.5 -13.125 -0.193 1 93.12 37 ASP B CA 1
ATOM 1602 C C . ASP B 1 37 ? 17.375 -12.117 0.526 1 93.12 37 ASP B C 1
ATOM 1604 O O . ASP B 1 37 ? 18.484 -11.797 0.059 1 93.12 37 ASP B O 1
ATOM 1608 N N . PRO B 1 38 ? 16.953 -11.688 1.644 1 89.5 38 PRO B N 1
ATOM 1609 C CA . PRO B 1 38 ? 17.734 -10.688 2.377 1 89.5 38 PRO B CA 1
ATOM 1610 C C . PRO B 1 38 ? 19.047 -11.234 2.908 1 89.5 38 PRO B C 1
ATOM 1612 O O . PRO B 1 38 ? 19.969 -10.461 3.211 1 89.5 38 PRO B O 1
ATOM 1615 N N . THR B 1 39 ? 19.188 -12.516 3.115 1 90.44 39 THR B N 1
ATOM 1616 C CA . THR B 1 39 ? 20.391 -13.086 3.732 1 90.44 39 THR B CA 1
ATOM 1617 C C . THR B 1 39 ? 21.609 -12.898 2.836 1 90.44 39 THR B C 1
ATOM 1619 O O . THR B 1 39 ? 22.703 -12.656 3.324 1 90.44 39 THR B O 1
ATOM 1622 N N . ASP B 1 40 ? 21.391 -12.969 1.562 1 85.81 40 ASP B N 1
ATOM 1623 C CA . ASP B 1 40 ? 22.531 -12.789 0.674 1 85.81 40 ASP B CA 1
ATOM 1624 C C . ASP B 1 4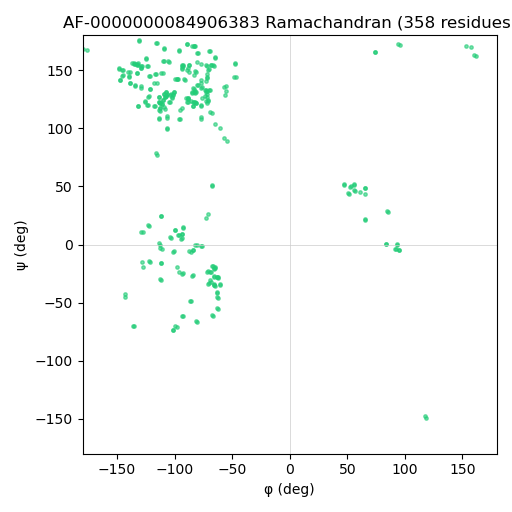0 ? 22.25 -11.719 -0.377 1 85.81 40 ASP B C 1
ATOM 1626 O O . ASP B 1 40 ? 22.984 -11.594 -1.363 1 85.81 40 ASP B O 1
ATOM 1630 N N . ASN B 1 41 ? 21.188 -11.016 -0.181 1 84.56 41 ASN B N 1
ATOM 1631 C CA . ASN B 1 41 ? 20.797 -9.914 -1.062 1 84.56 41 ASN B CA 1
ATOM 1632 C C . ASN B 1 41 ? 20.672 -10.383 -2.51 1 84.56 41 ASN B C 1
ATOM 1634 O O . ASN B 1 41 ? 21.203 -9.75 -3.422 1 84.56 41 ASN B O 1
ATOM 1638 N N . SER B 1 42 ? 20 -11.492 -2.674 1 89.12 42 SER B N 1
ATOM 1639 C CA . SER B 1 42 ? 19.75 -12 -4.02 1 89.12 42 SER B CA 1
ATOM 1640 C C . SER B 1 42 ? 18.281 -11.883 -4.395 1 89.12 42 SER B C 1
ATOM 1642 O O . SER B 1 42 ? 17.422 -11.727 -3.523 1 89.12 42 SER B O 1
ATOM 1644 N N . ALA B 1 43 ? 18.109 -11.875 -5.676 1 91.19 43 ALA B N 1
ATOM 1645 C CA . ALA B 1 43 ? 16.781 -11.836 -6.254 1 91.19 43 ALA B CA 1
ATOM 1646 C C . ALA B 1 43 ? 16.594 -12.938 -7.297 1 91.19 43 ALA B C 1
ATOM 1648 O O . ALA B 1 43 ? 17.5 -13.203 -8.086 1 91.19 43 ALA B O 1
ATOM 1649 N N . ASP B 1 44 ? 15.453 -13.594 -7.18 1 92.44 44 ASP B N 1
ATOM 1650 C CA . ASP B 1 44 ? 15.117 -14.688 -8.086 1 92.44 44 ASP B CA 1
ATOM 1651 C C . ASP B 1 44 ? 13.805 -14.406 -8.82 1 92.44 44 ASP B C 1
ATOM 1653 O O . ASP B 1 44 ? 12.781 -14.109 -8.188 1 92.44 44 ASP B O 1
ATOM 1657 N N . ILE B 1 45 ? 13.852 -14.523 -10.18 1 92.06 45 ILE B N 1
ATOM 1658 C CA . ILE B 1 45 ? 12.641 -14.336 -10.977 1 92.06 45 ILE B CA 1
ATOM 1659 C C . ILE B 1 45 ? 12.383 -15.586 -11.82 1 92.06 45 ILE B C 1
ATOM 1661 O O . ILE B 1 45 ? 11.625 -15.539 -12.789 1 92.06 45 ILE B O 1
ATOM 1665 N N . THR B 1 46 ? 12.992 -16.672 -11.484 1 91.75 46 THR B N 1
ATOM 1666 C CA . THR B 1 46 ? 12.898 -17.859 -12.336 1 91.75 46 THR B CA 1
ATOM 1667 C C . THR B 1 46 ? 12.109 -18.969 -11.633 1 91.75 46 THR B C 1
ATOM 1669 O O . THR B 1 46 ? 11.461 -19.781 -12.289 1 91.75 46 THR B O 1
ATOM 1672 N N . THR B 1 47 ? 12.141 -19.031 -10.344 1 93.5 47 THR B N 1
ATOM 1673 C CA . THR B 1 47 ? 11.555 -20.125 -9.57 1 93.5 47 THR B CA 1
ATOM 1674 C C . THR B 1 47 ? 10.039 -20.172 -9.781 1 93.5 47 THR B C 1
ATOM 1676 O O . THR B 1 47 ? 9.469 -21.266 -9.953 1 93.5 47 THR B O 1
ATOM 1679 N N . MET B 1 48 ? 9.398 -19.078 -9.734 1 95.31 48 MET B N 1
ATOM 1680 C CA . MET B 1 48 ? 7.953 -18.984 -9.945 1 95.31 48 MET B CA 1
ATOM 1681 C C . MET B 1 48 ? 7.637 -18.156 -11.18 1 95.31 48 MET B C 1
ATOM 1683 O O . MET B 1 48 ? 7.207 -17.016 -11.07 1 95.31 48 MET B O 1
ATOM 1687 N N . SER B 1 49 ? 7.805 -18.828 -12.289 1 93.38 49 SER B N 1
ATOM 1688 C CA . SER B 1 49 ? 7.652 -18.156 -13.57 1 93.38 49 SER B CA 1
ATOM 1689 C C . SER B 1 49 ? 6.484 -18.734 -14.367 1 93.38 49 SER B C 1
ATOM 1691 O O . SER B 1 49 ? 5.758 -19.594 -13.867 1 93.38 49 SER B O 1
ATOM 1693 N N . GLY B 1 50 ? 6.199 -18.109 -15.453 1 91.44 50 GLY B N 1
ATOM 1694 C CA . GLY B 1 50 ? 5.16 -18.609 -16.344 1 91.44 50 GLY B CA 1
ATOM 1695 C C . GLY B 1 50 ? 3.768 -18.156 -15.938 1 91.44 50 GLY B C 1
ATOM 1696 O O . GLY B 1 50 ? 2.789 -18.875 -16.156 1 91.44 50 GLY B O 1
ATOM 1697 N N . LEU B 1 51 ? 3.686 -17 -15.305 1 92.25 51 LEU B N 1
ATOM 1698 C CA . LEU B 1 51 ? 2.4 -16.531 -14.797 1 92.25 51 LEU B CA 1
ATOM 1699 C C . LEU B 1 51 ? 1.701 -15.648 -15.82 1 92.25 51 LEU B C 1
ATOM 1701 O O . LEU B 1 51 ? 0.749 -14.938 -15.484 1 92.25 51 LEU B O 1
ATOM 1705 N N . GLY B 1 52 ? 2.152 -15.664 -17.016 1 87.44 52 GLY B N 1
ATOM 1706 C CA . GLY B 1 52 ? 1.455 -14.992 -18.094 1 87.44 52 GLY B CA 1
ATOM 1707 C C . GLY B 1 52 ? 1.982 -13.594 -18.375 1 87.44 52 GLY B C 1
ATOM 1708 O O . GLY B 1 52 ? 2.717 -13.039 -17.547 1 87.44 52 GLY B O 1
ATOM 1709 N N . ALA B 1 53 ? 1.513 -12.945 -19.469 1 84.81 53 ALA B N 1
ATOM 1710 C CA . ALA B 1 53 ? 2.07 -11.68 -19.953 1 84.81 53 ALA B CA 1
ATOM 1711 C C . ALA B 1 53 ? 1.066 -10.547 -19.797 1 84.81 53 ALA B C 1
ATOM 1713 O O . ALA B 1 53 ? 1.376 -9.391 -20.109 1 84.81 53 ALA B O 1
ATOM 1714 N N . LEU B 1 54 ? -0.091 -10.812 -19.297 1 85.81 54 LEU B N 1
ATOM 1715 C CA . LEU B 1 54 ? -1.101 -9.773 -19.125 1 85.81 54 LEU B CA 1
ATOM 1716 C C . LEU B 1 54 ? -0.555 -8.617 -18.297 1 85.81 54 LEU B C 1
ATOM 1718 O O . LEU B 1 54 ? 0.12 -8.844 -17.281 1 85.81 54 LEU B O 1
ATOM 1722 N N . PRO B 1 55 ? -0.84 -7.379 -18.75 1 86.19 55 PRO B N 1
ATOM 1723 C CA . PRO B 1 55 ? -0.467 -6.242 -17.906 1 86.19 55 PRO B CA 1
ATOM 1724 C C . PRO B 1 55 ? -1.361 -6.109 -16.672 1 86.19 55 PRO B C 1
ATOM 1726 O O . PRO B 1 55 ? -2.533 -6.488 -16.719 1 86.19 55 PRO B O 1
ATOM 1729 N N . TYR B 1 56 ? -0.802 -5.504 -15.672 1 89.69 56 TYR B N 1
ATOM 1730 C CA . TYR B 1 56 ? -1.513 -5.219 -14.43 1 89.69 56 TYR B CA 1
ATOM 1731 C C . TYR B 1 56 ? -2.273 -6.445 -13.938 1 89.69 56 TYR B C 1
ATOM 1733 O O . TYR B 1 56 ? -3.461 -6.359 -13.617 1 89.69 56 TYR B O 1
ATOM 1741 N N . LYS B 1 57 ? -1.648 -7.555 -13.836 1 92.94 57 LYS B N 1
ATOM 1742 C CA . LYS B 1 57 ? -2.299 -8.805 -13.453 1 92.94 57 LYS B CA 1
ATOM 1743 C C . LYS B 1 57 ? -2.789 -8.75 -12.008 1 92.94 57 LYS B C 1
ATOM 1745 O O . LYS B 1 57 ? -3.984 -8.906 -11.75 1 92.94 57 LYS B O 1
ATOM 1750 N N . TRP B 1 58 ? -1.81 -8.57 -11.062 1 94.62 58 TRP B N 1
ATOM 1751 C CA . TRP B 1 58 ? -2.145 -8.531 -9.641 1 94.62 58 TRP B CA 1
ATOM 1752 C C . TRP B 1 58 ? -1.542 -7.301 -8.977 1 94.62 58 TRP B C 1
ATOM 1754 O O . TRP B 1 58 ? -0.48 -6.82 -9.383 1 94.62 58 TRP B O 1
ATOM 1764 N N . ASN B 1 59 ? -2.154 -6.789 -7.918 1 83.06 59 ASN B N 1
ATOM 1765 C CA . ASN B 1 59 ? -1.632 -5.645 -7.176 1 83.06 59 ASN B CA 1
ATOM 1766 C C . ASN B 1 59 ? -1.723 -5.863 -5.668 1 83.06 59 ASN B C 1
ATOM 1768 O O . ASN B 1 59 ? -0.704 -5.871 -4.977 1 83.06 59 ASN B O 1
ATOM 1772 N N . GLY B 1 60 ? -2.879 -5.871 -5.016 1 87.88 60 GLY B N 1
ATOM 1773 C CA . GLY B 1 60 ? -3.061 -6.066 -3.586 1 87.88 60 GLY B CA 1
ATOM 1774 C C . GLY B 1 60 ? -2.801 -7.492 -3.141 1 87.88 60 GLY B C 1
ATOM 1775 O O . GLY B 1 60 ? -3.25 -8.438 -3.789 1 87.88 60 GLY B O 1
ATOM 1776 N N . ALA B 1 61 ? -1.852 -7.574 -2.064 1 96 61 ALA B N 1
ATOM 1777 C CA . ALA B 1 61 ? -1.553 -8.898 -1.521 1 96 61 ALA B CA 1
ATOM 1778 C C . ALA B 1 61 ? -1.552 -8.875 0.004 1 96 61 ALA B C 1
ATOM 1780 O O . ALA B 1 61 ? -1.352 -7.824 0.616 1 96 61 ALA B O 1
ATOM 1781 N N . ALA B 1 62 ? -1.796 -10.055 0.543 1 96.75 62 ALA B N 1
ATOM 1782 C CA . ALA B 1 62 ? -1.768 -10.203 1.995 1 96.75 62 ALA B CA 1
ATOM 1783 C C . ALA B 1 62 ? -1.278 -11.594 2.391 1 96.75 62 ALA B C 1
ATOM 1785 O O . ALA B 1 62 ? -1.568 -12.578 1.706 1 96.75 62 ALA B O 1
ATOM 1786 N N . LEU B 1 63 ? -0.521 -11.602 3.416 1 97.56 63 LEU B N 1
ATOM 1787 C CA . LEU B 1 63 ? -0.105 -12.852 4.047 1 97.56 63 LEU B CA 1
ATOM 1788 C C . LEU B 1 63 ? -1.171 -13.352 5.016 1 97.56 63 LEU B C 1
ATOM 1790 O O . LEU B 1 63 ? -1.47 -12.695 6.012 1 97.56 63 LEU B O 1
ATOM 1794 N N . ALA B 1 64 ? -1.677 -14.516 4.734 1 97.44 64 ALA B N 1
ATOM 1795 C CA . ALA B 1 64 ? -2.689 -15.102 5.609 1 97.44 64 ALA B CA 1
ATOM 1796 C C . ALA B 1 64 ? -2.045 -15.938 6.715 1 97.44 64 ALA B C 1
ATOM 1798 O O . ALA B 1 64 ? -0.833 -16.172 6.699 1 97.44 64 ALA B O 1
ATOM 1799 N N . ASN B 1 65 ? -2.861 -16.375 7.637 1 95.19 65 ASN B N 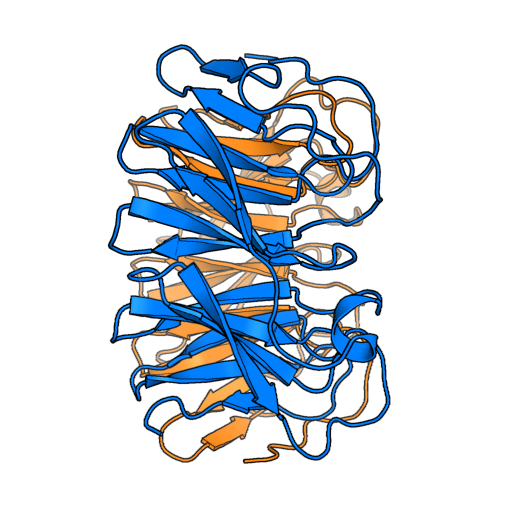1
ATOM 1800 C CA . ASN B 1 65 ? -2.35 -17.078 8.805 1 95.19 65 ASN B CA 1
ATOM 1801 C C . ASN B 1 65 ? -1.851 -18.469 8.438 1 95.19 65 ASN B C 1
ATOM 1803 O O . ASN B 1 65 ? -1.068 -19.078 9.18 1 95.19 65 ASN B O 1
ATOM 1807 N N . ASN B 1 66 ? -2.316 -19.031 7.383 1 96.12 66 ASN B N 1
ATOM 1808 C CA . ASN B 1 66 ? -1.854 -20.344 6.969 1 96.12 66 ASN B CA 1
ATOM 1809 C C . ASN B 1 66 ? -0.468 -20.281 6.332 1 96.12 66 ASN B C 1
ATOM 1811 O O . ASN B 1 66 ? 0.055 -21.297 5.863 1 96.12 66 ASN B O 1
ATOM 1815 N N . GLY B 1 67 ? 0.065 -19.078 6.234 1 96.94 67 GLY B N 1
ATOM 1816 C CA . GLY B 1 67 ? 1.407 -18.906 5.707 1 96.94 67 GLY B CA 1
ATOM 1817 C C . GLY B 1 67 ? 1.431 -18.625 4.215 1 96.94 67 GLY B C 1
ATOM 1818 O O . GLY B 1 67 ? 2.5 -18.438 3.631 1 96.94 67 GLY B O 1
ATOM 1819 N N . MET B 1 68 ? 0.265 -18.578 3.592 1 97.81 68 MET B N 1
ATOM 1820 C CA . MET B 1 68 ? 0.188 -18.312 2.156 1 97.81 68 MET B CA 1
ATOM 1821 C C . MET B 1 68 ? -0.024 -16.828 1.88 1 97.81 68 MET B C 1
ATOM 1823 O O . MET B 1 68 ? -0.566 -16.109 2.719 1 97.81 68 MET B O 1
ATOM 1827 N N . ILE B 1 69 ? 0.456 -16.391 0.736 1 98.12 69 ILE B N 1
ATOM 1828 C CA . ILE B 1 69 ? 0.213 -15.039 0.244 1 98.12 69 ILE B CA 1
ATOM 1829 C C . ILE B 1 69 ? -0.861 -15.07 -0.841 1 98.12 69 ILE B C 1
ATOM 1831 O O . ILE B 1 69 ? -0.752 -15.828 -1.81 1 98.12 69 ILE B O 1
ATOM 1835 N N . TYR B 1 70 ? -1.85 -14.297 -0.677 1 97.88 70 TYR B N 1
ATOM 1836 C CA . TYR B 1 70 ? -2.92 -14.156 -1.658 1 97.88 70 TYR B CA 1
ATOM 1837 C C . TYR B 1 70 ? -2.877 -12.789 -2.33 1 97.88 70 TYR B C 1
ATOM 1839 O O . TYR B 1 70 ? -2.92 -11.758 -1.654 1 97.88 70 TYR B O 1
ATOM 1847 N N . ALA B 1 71 ? -2.811 -12.758 -3.621 1 97.06 71 ALA B N 1
ATOM 1848 C CA . ALA B 1 71 ? -2.82 -11.516 -4.395 1 97.06 71 ALA B CA 1
ATOM 1849 C C . ALA B 1 71 ? -4.086 -11.406 -5.238 1 97.06 71 ALA B C 1
ATOM 1851 O O . ALA B 1 71 ? -4.414 -12.32 -6 1 97.06 71 ALA B O 1
ATOM 1852 N N . SER B 1 72 ? -4.715 -10.336 -5.074 1 93.81 72 SER B N 1
ATOM 1853 C CA . SER B 1 72 ? -5.977 -10.141 -5.777 1 93.81 72 SER B CA 1
ATOM 1854 C C . SER B 1 72 ? -5.742 -9.672 -7.211 1 93.81 72 SER B C 1
ATOM 1856 O O . SER B 1 72 ? -4.801 -8.922 -7.48 1 93.81 72 SER B O 1
ATOM 1858 N N . PRO B 1 73 ? -6.656 -10.062 -8.086 1 93.38 73 PRO B N 1
ATOM 1859 C CA . PRO B 1 73 ? -6.504 -9.664 -9.492 1 93.38 73 PRO B CA 1
ATOM 1860 C C . PRO B 1 73 ? -6.891 -8.211 -9.734 1 93.38 73 PRO B C 1
ATOM 1862 O O . PRO B 1 73 ? -7.898 -7.734 -9.203 1 93.38 73 PRO B O 1
ATOM 1865 N N . ARG B 1 74 ? -6.059 -7.574 -10.469 1 91.94 74 ARG B N 1
ATOM 1866 C CA . ARG B 1 74 ? -6.461 -6.289 -11.031 1 91.94 74 ARG B CA 1
ATOM 1867 C C . ARG B 1 74 ? -7.051 -6.469 -12.43 1 91.94 74 ARG B C 1
ATOM 1869 O O . ARG B 1 74 ? -8.25 -6.262 -12.633 1 91.94 74 ARG B O 1
ATOM 1876 N N . ASP B 1 75 ? -6.223 -6.996 -13.352 1 91.62 75 ASP B N 1
ATOM 1877 C CA . ASP B 1 75 ? -6.75 -7.297 -14.68 1 91.62 75 ASP B C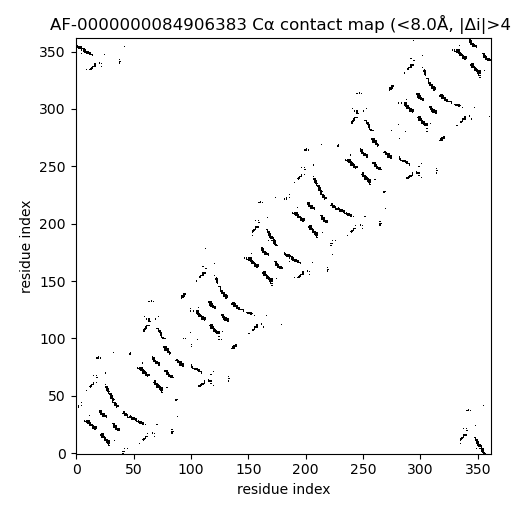A 1
ATOM 1878 C C . ASP B 1 75 ? -6.789 -8.805 -14.922 1 91.62 75 ASP B C 1
ATOM 1880 O O . ASP B 1 75 ? -7.43 -9.273 -15.867 1 91.62 75 ASP B O 1
ATOM 1884 N N . SER B 1 76 ? -6.086 -9.609 -14.109 1 91.31 76 SER B N 1
ATOM 1885 C CA . SER B 1 76 ? -6.195 -11.062 -14.18 1 91.31 76 SER B CA 1
ATOM 1886 C C . SER B 1 76 ? -7.598 -11.531 -13.797 1 91.31 76 SER B C 1
ATOM 1888 O O . SER B 1 76 ? -8.359 -10.789 -13.172 1 91.31 76 SER B O 1
ATOM 1890 N N . ASP B 1 77 ? -7.883 -12.742 -14.195 1 90.81 77 ASP B N 1
ATOM 1891 C CA . ASP B 1 77 ? -9.195 -13.305 -13.867 1 90.81 77 ASP B CA 1
ATOM 1892 C C . ASP B 1 77 ? -9.086 -14.312 -12.734 1 90.81 77 ASP B C 1
ATOM 1894 O O . ASP B 1 77 ? -10.055 -15.016 -12.422 1 90.81 77 ASP B O 1
ATOM 1898 N N . ARG B 1 78 ? -7.91 -14.445 -12.125 1 92.94 78 ARG B N 1
ATOM 1899 C CA . ARG B 1 78 ? -7.656 -15.406 -11.062 1 92.94 78 ARG B CA 1
ATOM 1900 C C . ARG B 1 78 ? -6.938 -14.75 -9.883 1 92.94 78 ARG B C 1
ATOM 1902 O O . ARG B 1 78 ? -6.266 -13.734 -10.055 1 92.94 78 ARG B O 1
ATOM 1909 N N . VAL B 1 79 ? -7.156 -15.375 -8.789 1 95.69 79 VAL B N 1
ATOM 1910 C CA . VAL B 1 79 ? -6.371 -15.008 -7.621 1 95.69 79 VAL B CA 1
ATOM 1911 C C . VAL B 1 79 ? -5.043 -15.766 -7.629 1 95.69 79 VAL B C 1
ATOM 1913 O O . VAL B 1 79 ? -5.012 -16.969 -7.887 1 95.69 79 VAL B O 1
ATOM 1916 N N . LEU B 1 80 ? -3.957 -15.062 -7.438 1 97.25 80 LEU B N 1
ATOM 1917 C CA . LEU B 1 80 ? -2.646 -15.688 -7.285 1 97.25 80 LEU B CA 1
ATOM 1918 C C . LEU B 1 80 ? -2.432 -16.156 -5.852 1 97.25 80 LEU B C 1
ATOM 1920 O O . LEU B 1 80 ? -2.725 -15.43 -4.902 1 97.25 80 LEU B O 1
ATOM 1924 N N . ILE B 1 81 ? -1.992 -17.375 -5.719 1 98.19 81 ILE B N 1
ATOM 1925 C CA . ILE B 1 81 ? -1.638 -17.953 -4.426 1 98.19 81 ILE B CA 1
ATOM 1926 C C . ILE B 1 81 ? -0.156 -18.328 -4.414 1 98.19 81 ILE B C 1
ATOM 1928 O O . ILE B 1 81 ? 0.299 -19.125 -5.234 1 98.19 81 ILE B O 1
ATOM 1932 N N . ILE B 1 82 ? 0.584 -17.734 -3.525 1 98.25 82 ILE B N 1
ATOM 1933 C CA . ILE B 1 82 ? 2 -18.047 -3.352 1 98.25 82 ILE B CA 1
ATOM 1934 C C . ILE B 1 82 ? 2.201 -18.844 -2.068 1 98.25 82 ILE B C 1
ATOM 1936 O O . ILE B 1 82 ? 1.719 -18.453 -1.003 1 98.25 82 ILE B O 1
ATOM 1940 N N . ASP B 1 83 ? 2.875 -19.922 -2.166 1 98.25 83 ASP B N 1
ATOM 1941 C CA . ASP B 1 83 ? 3.273 -20.734 -1.012 1 98.25 83 ASP B CA 1
ATOM 1942 C C . ASP B 1 83 ? 4.766 -20.578 -0.728 1 98.25 83 ASP B C 1
ATOM 1944 O O . ASP B 1 83 ? 5.594 -21.25 -1.358 1 98.25 83 ASP B O 1
ATOM 1948 N N . PRO B 1 84 ? 5.07 -19.781 0.199 1 97.75 84 PRO B N 1
ATOM 1949 C CA . PRO B 1 84 ? 6.484 -19.562 0.516 1 97.75 84 PRO B CA 1
ATOM 1950 C C . PRO B 1 84 ? 7.184 -20.828 0.996 1 97.75 84 PRO B C 1
ATOM 1952 O O . PRO B 1 84 ? 8.398 -20.969 0.825 1 97.75 84 PRO B O 1
ATOM 1955 N N . SER B 1 85 ? 6.523 -21.734 1.604 1 97.38 85 SER B N 1
ATOM 1956 C CA . SER B 1 85 ? 7.156 -22.922 2.176 1 97.38 85 SER B CA 1
ATOM 1957 C C . SER B 1 85 ? 7.684 -23.844 1.086 1 97.38 85 SER B C 1
ATOM 1959 O O . SER B 1 85 ? 8.672 -24.562 1.291 1 97.38 85 SER B O 1
ATOM 1961 N N . THR B 1 86 ? 7.047 -23.875 -0.019 1 96.25 86 THR B N 1
ATOM 1962 C CA . THR B 1 86 ? 7.477 -24.734 -1.114 1 96.25 86 THR B CA 1
ATOM 1963 C C . THR B 1 86 ? 8.008 -23.906 -2.281 1 96.25 86 THR B C 1
ATOM 1965 O O . THR B 1 86 ? 8.477 -24.453 -3.277 1 96.25 86 THR B O 1
ATOM 1968 N N . ASN B 1 87 ? 7.898 -22.562 -2.082 1 95 87 ASN B N 1
ATOM 1969 C CA . ASN B 1 87 ? 8.258 -21.641 -3.15 1 95 87 ASN B CA 1
ATOM 1970 C C . ASN B 1 87 ? 7.531 -21.969 -4.449 1 95 87 ASN B C 1
ATOM 1972 O O . ASN B 1 87 ? 8.156 -22.078 -5.504 1 95 87 ASN B O 1
ATOM 1976 N N . THR B 1 88 ? 6.301 -22.109 -4.375 1 97.06 88 THR B N 1
ATOM 1977 C CA . THR B 1 88 ? 5.453 -22.344 -5.535 1 97.06 88 THR B CA 1
ATOM 1978 C C . THR B 1 88 ? 4.352 -21.297 -5.629 1 97.06 88 THR B C 1
ATOM 1980 O O . THR B 1 88 ? 4.023 -20.641 -4.637 1 97.06 88 THR B O 1
ATOM 1983 N N . ALA B 1 89 ? 3.945 -21.125 -6.801 1 96.94 89 ALA B N 1
ATOM 1984 C CA . ALA B 1 89 ? 2.803 -20.266 -7.094 1 96.94 89 ALA B CA 1
ATOM 1985 C C . ALA B 1 89 ? 1.699 -21.031 -7.805 1 96.94 89 ALA B C 1
ATOM 1987 O O . ALA B 1 89 ? 1.978 -21.875 -8.672 1 96.94 89 ALA B O 1
ATOM 1988 N N . ASP B 1 90 ? 0.547 -20.844 -7.363 1 94.94 90 ASP B N 1
ATOM 1989 C CA . ASP B 1 90 ? -0.654 -21.391 -7.984 1 94.94 90 ASP B CA 1
ATOM 1990 C C . ASP B 1 90 ? -1.721 -20.312 -8.164 1 94.94 90 ASP B C 1
ATOM 1992 O O . ASP B 1 90 ? -1.474 -19.141 -7.895 1 94.94 90 ASP B O 1
ATOM 1996 N N . ASN B 1 91 ? -2.816 -20.625 -8.781 1 94.38 91 ASN B N 1
ATOM 1997 C CA . ASN B 1 91 ? -3.938 -19.703 -8.914 1 94.38 91 ASN B CA 1
ATOM 1998 C C . ASN B 1 91 ? -5.27 -20.391 -8.633 1 94.38 91 ASN B C 1
ATOM 2000 O O . ASN B 1 91 ? -5.359 -21.625 -8.68 1 94.38 91 ASN B O 1
ATOM 2004 N N . THR B 1 92 ? -6.184 -19.672 -8.281 1 93.12 92 THR B N 1
ATOM 2005 C CA . THR B 1 92 ? -7.543 -20.172 -8.102 1 93.12 92 THR B CA 1
ATOM 2006 C C . THR B 1 92 ? -8.547 -19.25 -8.789 1 93.12 92 THR B C 1
ATOM 2008 O O . THR B 1 92 ? -8.305 -18.047 -8.93 1 93.12 92 THR B O 1
ATOM 2011 N N . THR B 1 93 ? -9.703 -19.812 -9.141 1 91.38 93 THR B N 1
ATOM 2012 C CA . THR B 1 93 ? -10.711 -19.078 -9.891 1 91.38 93 THR B CA 1
ATOM 2013 C C . THR B 1 93 ? -11.656 -18.344 -8.953 1 91.38 93 THR B C 1
ATOM 2015 O O . THR B 1 93 ? -11.812 -18.719 -7.793 1 91.38 93 THR B O 1
ATOM 2018 N N . ILE B 1 94 ? -12.117 -17.297 -9.445 1 89.12 94 ILE B N 1
ATOM 2019 C CA . ILE B 1 94 ? -13.156 -16.531 -8.766 1 89.12 94 ILE B CA 1
ATOM 2020 C C . ILE B 1 94 ? -14.531 -17.047 -9.172 1 89.12 94 ILE B C 1
ATOM 2022 O O . ILE B 1 94 ? -14.828 -17.172 -10.359 1 89.12 94 ILE B O 1
ATOM 2026 N N . ALA B 1 95 ? -15.297 -17.375 -8.133 1 79.75 95 ALA B N 1
ATOM 2027 C CA . ALA B 1 95 ? -16.656 -17.812 -8.43 1 79.75 95 ALA B CA 1
ATOM 2028 C C . ALA B 1 95 ? -17.516 -16.656 -8.922 1 79.75 95 ALA B C 1
ATOM 2030 O O . ALA B 1 95 ? -17.281 -15.5 -8.531 1 79.75 95 ALA B O 1
ATOM 2031 N N . GLY B 1 96 ? -18.469 -16.969 -9.719 1 72.75 96 GLY B N 1
ATOM 2032 C CA . GLY B 1 96 ? -19.406 -15.93 -10.117 1 72.75 96 GLY B CA 1
ATOM 2033 C C . GLY B 1 96 ? -19.391 -15.641 -11.602 1 72.75 96 GLY B C 1
ATOM 2034 O O . GLY B 1 96 ? -19.047 -16.516 -12.406 1 72.75 96 GLY B O 1
ATOM 2035 N N . SER B 1 97 ? -19.672 -14.281 -11.844 1 69.19 97 SER B N 1
ATOM 2036 C CA . SER B 1 97 ? -19.906 -13.789 -13.195 1 69.19 97 SER B CA 1
ATOM 2037 C C . SER B 1 97 ? -18.609 -13.641 -13.977 1 69.19 97 SER B C 1
ATOM 2039 O O . SER B 1 97 ? -17.609 -13.18 -13.438 1 69.19 97 SER B O 1
ATOM 2041 N N . SER B 1 98 ? -18.75 -14.039 -15.18 1 76.12 98 SER B N 1
ATOM 2042 C CA . SER B 1 98 ? -17.641 -13.844 -16.109 1 76.12 98 SER B CA 1
ATOM 2043 C C . SER B 1 98 ? -17.312 -12.359 -16.25 1 76.12 98 SER B C 1
ATOM 2045 O O . SER B 1 98 ? -16.141 -12 -16.406 1 76.12 98 SER B O 1
ATOM 2047 N N . ALA B 1 99 ? -18.281 -11.578 -16.188 1 71.31 99 ALA B N 1
ATOM 2048 C CA . ALA B 1 99 ? -18.078 -10.141 -16.344 1 71.31 99 ALA B CA 1
ATOM 2049 C C . ALA B 1 99 ? -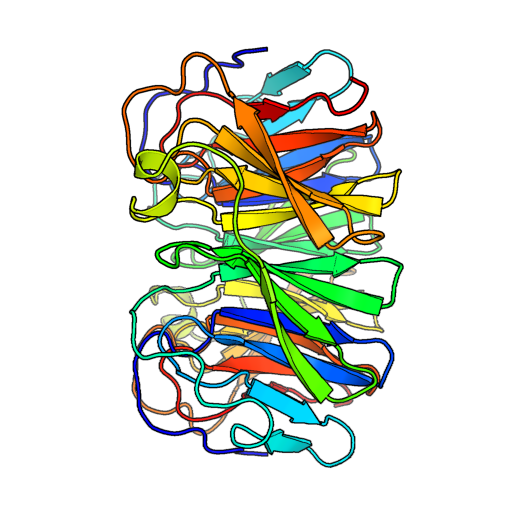17.188 -9.594 -15.219 1 71.31 99 ALA B C 1
ATOM 2051 O O . ALA B 1 99 ? -16.328 -8.758 -15.461 1 71.31 99 ALA B O 1
ATOM 2052 N N . LEU B 1 100 ? -17.438 -10.055 -14.109 1 74.19 100 LEU B N 1
ATOM 2053 C CA . LEU B 1 100 ? -16.641 -9.633 -12.969 1 74.19 100 LEU B CA 1
ATOM 2054 C C . LEU B 1 100 ? -15.195 -10.102 -13.117 1 74.19 100 LEU B C 1
ATOM 2056 O O . LEU B 1 100 ? -14.266 -9.375 -12.766 1 74.19 100 LEU B O 1
ATOM 2060 N N . ARG B 1 101 ? -15.047 -11.172 -13.805 1 74.19 101 ARG B N 1
ATOM 2061 C CA . ARG B 1 101 ? -13.719 -11.758 -13.93 1 74.19 101 ARG B CA 1
ATOM 2062 C C . ARG B 1 101 ? -12.93 -11.094 -15.047 1 74.19 101 ARG B C 1
ATOM 2064 O O . ARG B 1 101 ? -11.695 -11.016 -14.984 1 74.19 101 ARG B O 1
ATOM 2071 N N . GLU B 1 102 ? -13.594 -10.555 -16 1 75.25 102 GLU B N 1
ATOM 2072 C CA . GLU B 1 102 ? -12.914 -10.086 -17.203 1 75.25 102 GLU B CA 1
ATOM 2073 C C . GLU B 1 102 ? -12.727 -8.578 -17.188 1 75.25 102 GLU B C 1
ATOM 2075 O O . GLU B 1 102 ? -12.008 -8.023 -18.016 1 75.25 102 GLU B O 1
ATOM 2080 N N . SER B 1 103 ? -13.242 -7.949 -16.281 1 79.69 103 SER B N 1
ATOM 2081 C CA . SER B 1 103 ? -13.094 -6.5 -16.203 1 79.69 103 SER B CA 1
ATOM 2082 C C . SER B 1 103 ? -11.656 -6.113 -15.852 1 79.69 103 SER B C 1
ATOM 2084 O O . SER B 1 103 ? -10.82 -6.98 -15.594 1 79.69 103 SER B O 1
ATOM 2086 N N . SER B 1 104 ? -11.391 -4.77 -16.047 1 85.25 104 SER B N 1
ATOM 2087 C CA . SER B 1 104 ? -10.086 -4.219 -15.688 1 85.25 104 SER B CA 1
ATOM 2088 C C . SER B 1 104 ? -10.172 -3.398 -14.406 1 85.25 104 SER B C 1
ATOM 2090 O O . SER B 1 104 ? -11.25 -2.955 -14.016 1 85.25 104 SER B O 1
ATOM 2092 N N . ASN B 1 105 ? -9 -3.297 -13.805 1 87.69 105 ASN B N 1
ATOM 2093 C CA . ASN B 1 105 ? -8.898 -2.49 -12.586 1 87.69 105 ASN B CA 1
ATOM 2094 C C . ASN B 1 105 ? -9.883 -2.959 -11.516 1 87.69 105 ASN B C 1
ATOM 2096 O O . ASN B 1 105 ? -10.602 -2.148 -10.938 1 87.69 105 ASN B O 1
ATOM 2100 N N . LYS B 1 106 ? -9.922 -4.172 -11.195 1 87.81 106 LYS B N 1
ATOM 2101 C CA . LYS B 1 106 ? -10.953 -4.77 -10.344 1 87.81 106 LYS B CA 1
ATOM 2102 C C . LYS B 1 106 ? -10.656 -4.516 -8.867 1 87.81 106 LYS B C 1
ATOM 2104 O O . LYS B 1 106 ? -11.367 -3.754 -8.211 1 87.81 106 LYS B O 1
ATOM 2109 N N . TRP B 1 107 ? -9.609 -5.078 -8.375 1 90.81 107 TRP B N 1
ATOM 2110 C CA . TRP B 1 107 ? -9.312 -4.973 -6.953 1 90.81 107 TRP B CA 1
ATOM 2111 C C . TRP B 1 107 ? -7.91 -4.406 -6.73 1 90.81 107 TRP B C 1
ATOM 2113 O O . TRP B 1 107 ? -7.059 -4.469 -7.621 1 90.81 107 TRP B O 1
ATOM 2123 N N . PHE B 1 108 ? -7.707 -3.885 -5.48 1 85.31 108 PHE B N 1
ATOM 2124 C CA . PHE B 1 108 ? -6.441 -3.188 -5.281 1 85.31 108 PHE B CA 1
ATOM 2125 C C . PHE B 1 108 ? -5.895 -3.447 -3.885 1 85.31 108 PHE B C 1
ATOM 2127 O O . PHE B 1 108 ? -4.688 -3.631 -3.709 1 85.31 108 PHE B O 1
ATOM 2134 N N . CYS B 1 109 ? -6.652 -3.369 -2.957 1 91.44 109 CYS B N 1
ATOM 2135 C CA . CYS B 1 109 ? -6.148 -3.496 -1.594 1 91.44 109 CYS B CA 1
ATOM 2136 C C . CYS B 1 109 ? -6.719 -4.734 -0.914 1 91.44 109 CYS B C 1
ATOM 2138 O O . CYS B 1 109 ? -7.895 -5.059 -1.093 1 91.44 109 CYS B O 1
ATOM 2140 N N . ASN B 1 110 ? -5.852 -5.449 -0.151 1 95.31 110 ASN B N 1
ATOM 2141 C CA . ASN B 1 110 ? -6.215 -6.641 0.607 1 95.31 110 ASN B CA 1
ATOM 2142 C C . ASN B 1 110 ? -6.043 -6.426 2.107 1 95.31 110 ASN B C 1
ATOM 2144 O O . ASN B 1 110 ? -5.102 -5.754 2.537 1 95.31 110 ASN B O 1
ATOM 2148 N N . VAL B 1 111 ? -6.91 -7.07 2.801 1 94.69 111 VAL B N 1
ATOM 2149 C CA . VAL B 1 111 ? -6.766 -7.109 4.254 1 94.69 111 VAL B CA 1
ATOM 2150 C C . VAL B 1 111 ? -7.109 -8.5 4.77 1 94.69 111 VAL B C 1
ATOM 2152 O O . VAL B 1 111 ? -8 -9.172 4.234 1 94.69 111 VAL B O 1
ATOM 2155 N N . VAL B 1 112 ? -6.422 -8.914 5.766 1 95.31 112 VAL B N 1
ATOM 2156 C CA . VAL B 1 112 ? -6.762 -10.156 6.457 1 95.31 112 VAL B CA 1
ATOM 2157 C C . VAL B 1 112 ? -7.762 -9.867 7.574 1 95.31 112 VAL B C 1
ATOM 2159 O O . VAL B 1 112 ? -7.496 -9.047 8.453 1 95.31 112 VAL B O 1
ATOM 2162 N N . LEU B 1 113 ? -8.797 -10.555 7.512 1 94.25 113 LEU B N 1
ATOM 2163 C CA . LEU B 1 113 ? -9.867 -10.359 8.484 1 94.25 113 LEU B CA 1
ATOM 2164 C C . LEU B 1 113 ? -9.578 -11.133 9.766 1 94.25 113 LEU B C 1
ATOM 2166 O O . LEU B 1 113 ? -8.633 -11.93 9.82 1 94.25 113 LEU B O 1
ATOM 2170 N N . GLY B 1 114 ? -10.391 -10.898 10.828 1 90.81 114 GLY B N 1
ATOM 2171 C CA . GLY B 1 114 ? -10.203 -11.539 12.117 1 90.81 114 GLY B CA 1
ATOM 2172 C C . GLY B 1 114 ? -10.359 -13.047 12.055 1 90.81 114 GLY B C 1
ATOM 2173 O O . GLY B 1 114 ? -9.742 -13.773 12.836 1 90.81 114 GLY B O 1
ATOM 2174 N N . ASP B 1 115 ? -11.133 -13.531 11.141 1 91 115 ASP B N 1
ATOM 2175 C CA . ASP B 1 115 ? -11.312 -14.977 11.008 1 91 115 ASP B CA 1
ATOM 2176 C C . ASP B 1 115 ? -10.328 -15.555 9.992 1 91 115 ASP B C 1
ATOM 2178 O O . ASP B 1 115 ? -10.508 -16.688 9.523 1 91 115 ASP B O 1
ATOM 2182 N N . ASN B 1 116 ? -9.422 -14.773 9.578 1 92.19 116 ASN B N 1
ATOM 2183 C CA . ASN B 1 116 ? -8.266 -15.117 8.75 1 92.19 116 ASN B CA 1
ATOM 2184 C C . ASN B 1 116 ? -8.625 -15.141 7.266 1 92.19 116 ASN B C 1
ATOM 2186 O O . ASN B 1 116 ? -7.785 -15.469 6.426 1 92.19 116 ASN B O 1
ATOM 2190 N N . ARG B 1 117 ? -9.875 -14.844 6.938 1 94.69 117 ARG B N 1
ATOM 2191 C CA . ARG B 1 117 ? -10.172 -14.664 5.52 1 94.69 117 ARG B CA 1
ATOM 2192 C C . ARG B 1 117 ? -9.492 -13.406 4.984 1 94.69 117 ARG B C 1
ATOM 2194 O O . ARG B 1 117 ? -9.195 -12.484 5.746 1 94.69 117 ARG B O 1
ATOM 2201 N N . VAL B 1 118 ? -9.258 -13.461 3.693 1 96.06 118 VAL B N 1
ATOM 2202 C CA . VAL B 1 118 ? -8.664 -12.305 3.031 1 96.06 118 VAL B CA 1
ATOM 2203 C C . VAL B 1 118 ? -9.734 -11.562 2.23 1 96.06 118 VAL B C 1
ATOM 2205 O O . VAL B 1 118 ? -10.438 -12.164 1.411 1 96.06 118 VAL B O 1
ATOM 2208 N N . LEU B 1 119 ? -9.898 -10.336 2.533 1 95 119 LEU B N 1
ATOM 2209 C CA . LEU B 1 119 ? -10.836 -9.5 1.794 1 95 119 LEU B CA 1
ATOM 2210 C C . LEU B 1 119 ? -10.094 -8.578 0.833 1 95 119 LEU B C 1
ATOM 2212 O O . LEU B 1 119 ? -9.125 -7.918 1.221 1 95 119 LEU B O 1
ATOM 2216 N N . ALA B 1 120 ? -10.5 -8.562 -0.391 1 93.56 120 ALA B N 1
ATOM 2217 C CA . ALA B 1 120 ? -10 -7.617 -1.387 1 93.56 120 ALA B CA 1
ATOM 2218 C C . ALA B 1 120 ? -11.055 -6.574 -1.732 1 93.56 120 ALA B C 1
ATOM 2220 O O . ALA B 1 120 ? -12.164 -6.918 -2.158 1 93.56 120 ALA B O 1
ATOM 2221 N N . VAL B 1 121 ? -10.664 -5.367 -1.629 1 91.44 121 VAL B N 1
ATOM 2222 C CA . VAL B 1 121 ? -11.594 -4.27 -1.862 1 91.44 121 VAL B CA 1
ATOM 2223 C C . VAL B 1 121 ? -11.547 -3.855 -3.332 1 91.44 121 VAL B C 1
ATOM 2225 O O . VAL B 1 121 ? -10.469 -3.783 -3.93 1 91.44 121 VAL B O 1
ATOM 2228 N N . PRO B 1 122 ? -12.695 -3.531 -3.871 1 87.62 122 PRO B N 1
ATOM 2229 C CA . PRO B 1 122 ? -12.703 -3.141 -5.281 1 87.62 122 PRO B CA 1
ATOM 2230 C C . PRO B 1 122 ? -12.078 -1.765 -5.516 1 87.62 122 PRO B C 1
ATOM 2232 O O . PRO B 1 122 ? -12.242 -0.864 -4.688 1 87.62 122 PRO B O 1
ATOM 2235 N N . LEU B 1 123 ? -11.375 -1.646 -6.625 1 85.12 123 LEU B N 1
ATOM 2236 C CA . LEU B 1 123 ? -10.953 -0.359 -7.164 1 85.12 123 LEU B CA 1
ATOM 2237 C C . LEU B 1 123 ? -12.047 0.255 -8.031 1 85.12 123 LEU B C 1
ATOM 2239 O O . LEU B 1 123 ? -12.352 1.441 -7.902 1 85.12 123 LEU B O 1
ATOM 2243 N N . GLN B 1 124 ? -12.656 -0.356 -8.938 1 76.25 124 GLN B N 1
ATOM 2244 C CA . GLN B 1 124 ? -13.742 0.066 -9.82 1 76.25 124 GLN B CA 1
ATOM 2245 C C . GLN B 1 124 ? -14.898 -0.927 -9.781 1 76.25 124 GLN B C 1
ATOM 2247 O O . GLN B 1 124 ? -16.062 -0.546 -9.961 1 76.25 124 GLN B O 1
ATOM 2252 N N . GLY B 1 125 ? -14.93 -2.133 -9.398 1 70.62 125 GLY B N 1
ATOM 2253 C CA . GLY B 1 125 ? -15.938 -3.174 -9.516 1 70.62 125 GLY B CA 1
ATOM 2254 C C . GLY B 1 125 ? -17 -3.09 -8.445 1 70.62 125 GLY B C 1
ATOM 2255 O O . GLY B 1 125 ? -16.984 -2.189 -7.602 1 70.62 125 GLY B O 1
ATOM 2256 N N . THR B 1 126 ? -18.016 -3.861 -8.594 1 77 126 THR B N 1
ATOM 2257 C CA . THR B 1 126 ? -19.203 -3.838 -7.75 1 77 126 THR B CA 1
ATOM 2258 C C . THR B 1 126 ? -19.141 -4.953 -6.707 1 77 126 THR B C 1
ATOM 2260 O O . THR B 1 126 ? -20.156 -5.277 -6.082 1 77 126 THR B O 1
ATOM 2263 N N . ALA B 1 127 ? -17.969 -5.504 -6.621 1 85.25 127 ALA B N 1
ATOM 2264 C CA . ALA B 1 127 ? -17.906 -6.605 -5.664 1 85.25 127 ALA B CA 1
ATOM 2265 C C . ALA B 1 127 ? -16.547 -6.633 -4.965 1 85.25 127 ALA B C 1
ATOM 2267 O O . ALA B 1 127 ? -15.523 -6.301 -5.566 1 85.25 127 ALA B O 1
ATOM 2268 N N . ALA B 1 128 ? -16.609 -7.016 -3.754 1 89.56 128 ALA B N 1
ATOM 2269 C CA . ALA B 1 128 ? -15.383 -7.383 -3.049 1 89.56 128 ALA B CA 1
ATOM 2270 C C . ALA B 1 128 ? -15.125 -8.883 -3.133 1 89.56 128 ALA B C 1
ATOM 2272 O O . ALA B 1 128 ? -16.062 -9.664 -3.342 1 89.56 128 ALA B O 1
ATOM 2273 N N . LEU B 1 129 ? -13.883 -9.281 -3.021 1 91.81 129 LEU B N 1
ATOM 2274 C CA . LEU B 1 129 ? -13.547 -10.695 -2.926 1 91.81 129 LEU B CA 1
ATOM 2275 C C . LEU B 1 129 ? -13.344 -11.109 -1.473 1 91.81 129 LEU B C 1
ATOM 2277 O O . LEU B 1 129 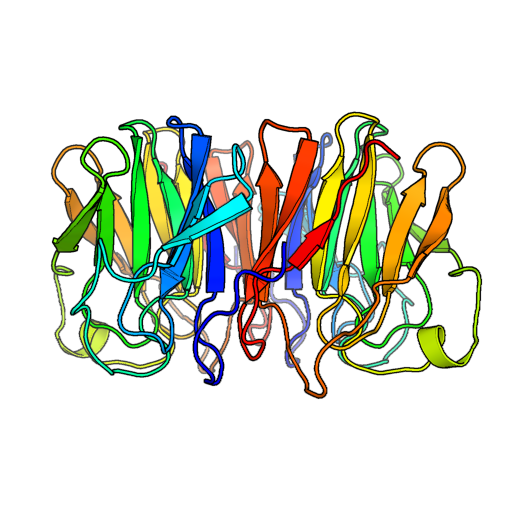? -12.773 -10.352 -0.684 1 91.81 129 LEU B O 1
ATOM 2281 N N . VAL B 1 130 ? -13.805 -12.281 -1.245 1 92.94 130 VAL B N 1
ATOM 2282 C CA . VAL B 1 130 ? -13.461 -12.938 0.013 1 92.94 130 VAL B CA 1
ATOM 2283 C C . VAL B 1 130 ? -12.805 -14.289 -0.269 1 92.94 130 VAL B C 1
ATOM 2285 O O . VAL B 1 130 ? -13.406 -15.164 -0.884 1 92.94 130 VAL B O 1
ATOM 2288 N N . ILE B 1 131 ? -11.633 -14.43 0.174 1 94.56 131 ILE B N 1
ATOM 2289 C CA . ILE B 1 131 ? -10.844 -15.641 -0.042 1 94.56 131 ILE B CA 1
ATOM 2290 C C . ILE B 1 131 ? -10.742 -16.422 1.262 1 94.5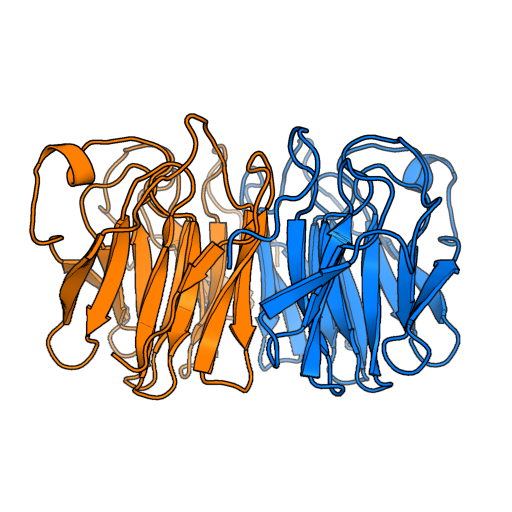6 131 ILE B C 1
ATOM 2292 O O . ILE B 1 131 ? -10.352 -15.883 2.295 1 94.56 131 ILE B O 1
ATOM 2296 N N . ASP B 1 132 ? -11.07 -17.656 1.201 1 95.5 132 ASP B N 1
ATOM 2297 C CA . ASP B 1 132 ? -10.914 -18.562 2.336 1 95.5 132 ASP B CA 1
ATOM 2298 C C . ASP B 1 132 ? -9.609 -19.344 2.24 1 95.5 132 ASP B C 1
ATOM 2300 O O . ASP B 1 132 ? -9.492 -20.281 1.442 1 95.5 132 ASP B O 1
ATOM 2304 N N . PRO B 1 133 ? -8.672 -19 3.084 1 95.62 133 PRO B N 1
ATOM 2305 C CA . PRO B 1 133 ? -7.375 -19.672 2.992 1 95.62 133 PRO B CA 1
ATOM 2306 C C . PRO B 1 133 ? -7.453 -21.156 3.322 1 95.62 133 PRO B C 1
ATOM 2308 O O . PRO B 1 133 ? -6.539 -21.922 2.988 1 95.62 133 PRO B O 1
ATOM 2311 N N . ALA B 1 134 ? -8.43 -21.625 3.986 1 94.94 134 ALA B N 1
ATOM 2312 C CA . ALA B 1 134 ? -8.562 -23.047 4.332 1 94.94 134 ALA B CA 1
ATOM 2313 C C . ALA B 1 134 ? -8.883 -23.875 3.1 1 94.94 134 ALA B C 1
ATOM 2315 O O . ALA B 1 134 ? -8.484 -25.047 3.008 1 94.94 134 ALA B O 1
ATOM 2316 N N . THR B 1 135 ? -9.602 -23.375 2.176 1 94.44 135 THR B N 1
ATOM 2317 C CA . THR B 1 135 ? -10.078 -24.141 1.033 1 94.44 135 THR B CA 1
ATOM 2318 C C . THR B 1 135 ? -9.594 -23.531 -0.276 1 94.44 135 THR B C 1
ATOM 2320 O O . THR B 1 135 ? -9.688 -24.156 -1.335 1 94.44 135 THR B O 1
ATOM 2323 N N . ASN B 1 136 ? -9.109 -22.297 -0.222 1 94.44 136 ASN B N 1
ATOM 2324 C CA . ASN B 1 136 ? -8.727 -21.484 -1.377 1 94.44 136 ASN B CA 1
ATOM 2325 C C . ASN B 1 136 ? -9.93 -21.141 -2.248 1 94.44 136 ASN B C 1
ATOM 2327 O O . ASN B 1 136 ? -9.781 -20.875 -3.439 1 94.44 136 ASN B O 1
ATOM 2331 N N . VAL B 1 137 ? -11.078 -21.203 -1.661 1 94 137 VAL B N 1
ATOM 2332 C CA . VAL B 1 137 ? -12.281 -20.781 -2.371 1 94 137 VAL B CA 1
ATOM 2333 C C . VAL B 1 137 ? -12.391 -19.266 -2.344 1 94 137 VAL B C 1
ATOM 2335 O O . VAL B 1 137 ? -12.141 -18.625 -1.314 1 94 137 VAL B O 1
ATOM 2338 N N . VAL B 1 138 ? -12.742 -18.688 -3.436 1 94.19 138 VAL B N 1
ATOM 2339 C CA . VAL B 1 138 ? -12.922 -17.25 -3.572 1 94.19 138 VAL B CA 1
ATOM 2340 C C . VAL B 1 138 ? -14.398 -16.938 -3.818 1 94.19 138 VAL B C 1
ATOM 2342 O O . VAL B 1 138 ? -14.961 -17.328 -4.844 1 94.19 138 VAL B O 1
ATOM 2345 N N . ASP B 1 139 ? -14.961 -16.219 -2.908 1 91.12 139 ASP B N 1
ATOM 2346 C CA . ASP B 1 139 ? -16.328 -15.734 -3.035 1 91.12 139 ASP B CA 1
ATOM 2347 C C . ASP B 1 139 ? -16.375 -14.227 -3.264 1 91.12 139 ASP B C 1
ATOM 2349 O O . ASP B 1 139 ? -15.352 -13.547 -3.148 1 91.12 139 ASP B O 1
ATOM 2353 N N . THR B 1 140 ? -17.562 -13.773 -3.631 1 89 140 THR B N 1
ATOM 2354 C CA . THR B 1 140 ? -17.734 -12.336 -3.83 1 89 140 THR B CA 1
ATOM 2355 C C . THR B 1 140 ? -18.828 -11.789 -2.91 1 89 140 THR B C 1
ATOM 2357 O O . THR B 1 140 ? -19.75 -12.523 -2.521 1 89 140 THR B O 1
ATOM 2360 N N . ILE B 1 141 ? -18.609 -10.594 -2.479 1 84.38 141 ILE B N 1
ATOM 2361 C CA . ILE B 1 141 ? -19.625 -9.789 -1.815 1 84.38 141 ILE B CA 1
ATOM 2362 C C . ILE B 1 141 ? -20.078 -8.656 -2.734 1 84.38 141 ILE B C 1
ATOM 2364 O O . ILE B 1 141 ? -19.266 -7.777 -3.072 1 84.38 141 ILE B O 1
ATOM 2368 N N . THR B 1 142 ? -21.312 -8.711 -3.07 1 81.62 142 THR B N 1
ATOM 2369 C CA . THR B 1 142 ? -21.812 -7.641 -3.92 1 81.62 142 THR B CA 1
ATOM 2370 C C . THR B 1 142 ? -21.938 -6.336 -3.135 1 81.62 142 THR B C 1
ATOM 2372 O O . THR B 1 142 ? -22.406 -6.332 -2 1 81.62 142 THR B O 1
ATOM 2375 N N . ILE B 1 143 ? -21.297 -5.359 -3.564 1 76.81 143 ILE B N 1
ATOM 2376 C CA . ILE B 1 143 ? -21.406 -4.02 -2.99 1 76.81 143 ILE B CA 1
ATOM 2377 C C . ILE B 1 143 ? -22.453 -3.217 -3.758 1 76.81 143 ILE B C 1
ATOM 2379 O O . ILE B 1 143 ? -22.328 -2.996 -4.965 1 76.81 143 ILE B O 1
ATOM 2383 N N . ALA B 1 144 ? -23.453 -2.883 -2.967 1 66.94 144 ALA B N 1
ATOM 2384 C CA . ALA B 1 144 ? -24.531 -2.107 -3.566 1 66.94 144 ALA B CA 1
ATOM 2385 C C . ALA B 1 144 ? -24.094 -0.667 -3.824 1 66.94 144 ALA B C 1
ATOM 2387 O O . ALA B 1 144 ? -23.297 -0.108 -3.066 1 66.94 144 ALA B O 1
ATOM 2388 N N . ALA B 1 145 ? -24.516 -0.073 -5 1 60.41 145 ALA B N 1
ATOM 2389 C CA . ALA B 1 145 ? -24.484 1.345 -5.352 1 60.41 145 ALA B CA 1
ATOM 2390 C C . ALA B 1 145 ? -23.047 1.848 -5.457 1 60.41 145 ALA B C 1
ATOM 2392 O O . ALA B 1 145 ? -22.594 2.648 -4.633 1 60.41 145 ALA B O 1
ATOM 2393 N N . ILE B 1 146 ? -22.281 1.149 -6.027 1 63.53 146 ILE B N 1
ATOM 2394 C CA . ILE B 1 146 ? -21 1.766 -6.312 1 63.53 146 ILE B CA 1
ATOM 2395 C C . ILE B 1 146 ? -21.172 2.883 -7.34 1 63.53 146 ILE B C 1
ATOM 2397 O O . ILE B 1 146 ? -21.766 2.674 -8.398 1 63.53 146 ILE B O 1
ATOM 2401 N N . PRO B 1 147 ? -20.922 4.098 -6.785 1 61.47 147 PRO B N 1
ATOM 2402 C CA . PRO B 1 147 ? -21.016 5.184 -7.766 1 61.47 147 PRO B CA 1
ATOM 2403 C C . PRO B 1 147 ? -20.281 4.867 -9.07 1 61.47 147 PRO B C 1
ATOM 2405 O O . PRO B 1 147 ? -19.297 4.129 -9.055 1 61.47 147 PRO B O 1
ATOM 2408 N N . PRO B 1 148 ? -20.984 5.391 -10.125 1 61 148 PRO B N 1
ATOM 2409 C CA . PRO B 1 148 ? -20.266 5.254 -11.391 1 61 148 PRO B CA 1
ATOM 2410 C C . PRO B 1 148 ? -18.875 5.883 -11.352 1 61 148 PRO B C 1
ATOM 2412 O O . PRO B 1 148 ? -18.656 6.887 -10.664 1 61 148 PRO B O 1
ATOM 2415 N N . GLY B 1 149 ? -17.828 5.234 -11.719 1 65.88 149 GLY B N 1
ATOM 2416 C CA . GLY B 1 149 ? -16.484 5.773 -11.805 1 65.88 149 GLY B CA 1
ATOM 2417 C C . GLY B 1 149 ? -15.414 4.707 -11.727 1 65.88 149 GLY B C 1
ATOM 2418 O O . GLY B 1 149 ? -15.719 3.516 -11.617 1 65.88 149 GLY B O 1
ATOM 2419 N N . THR B 1 150 ? -14.195 5.273 -12.047 1 73.25 150 THR B N 1
ATOM 2420 C CA . THR B 1 150 ? -13.031 4.402 -12.008 1 73.25 150 THR B CA 1
ATOM 2421 C C . THR B 1 150 ? -12.117 4.77 -10.836 1 73.25 150 THR B C 1
ATOM 2423 O O . THR B 1 150 ? -12.18 5.891 -10.328 1 73.25 150 THR B O 1
ATOM 2426 N N . LEU B 1 151 ? -11.445 3.854 -10.242 1 82.38 151 LEU B N 1
ATOM 2427 C CA . LEU B 1 151 ? -10.422 4.039 -9.219 1 82.38 151 LEU B CA 1
ATOM 2428 C C . LEU B 1 151 ? -11.031 4.621 -7.945 1 82.38 151 LEU B C 1
ATOM 2430 O O . LEU B 1 151 ? -10.508 5.594 -7.395 1 82.38 151 LEU 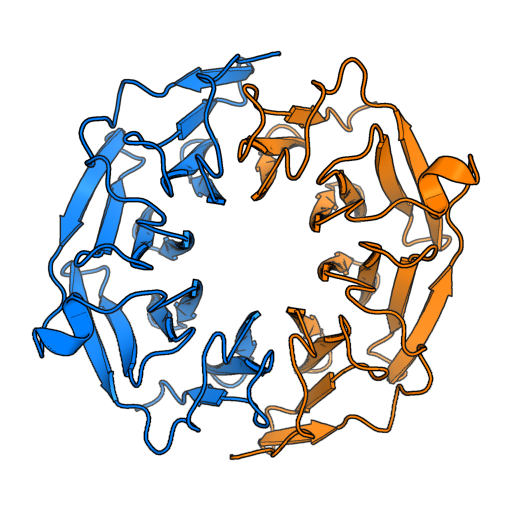B O 1
ATOM 2434 N N . ASN B 1 152 ? -12.141 4.008 -7.492 1 82.88 152 ASN B N 1
ATOM 2435 C CA . ASN B 1 152 ? -12.984 4.555 -6.438 1 82.88 152 ASN B CA 1
ATOM 2436 C C . ASN B 1 152 ? -12.258 4.598 -5.098 1 82.88 152 ASN B C 1
ATOM 2438 O O . ASN B 1 152 ? -12.43 5.539 -4.32 1 82.88 152 ASN B O 1
ATOM 2442 N N . TRP B 1 153 ? -11.461 3.65 -4.871 1 87.44 153 TRP B N 1
ATOM 2443 C CA . TRP B 1 153 ? -10.828 3.602 -3.561 1 87.44 153 TRP B CA 1
ATOM 2444 C C . TRP B 1 153 ? -9.336 3.316 -3.688 1 87.44 153 TRP B C 1
ATOM 2446 O O . TRP B 1 153 ? -8.922 2.465 -4.48 1 87.44 153 TRP B O 1
ATOM 2456 N N . GLY B 1 154 ? -8.555 4.059 -2.904 1 80.5 154 GLY B N 1
ATOM 2457 C CA . GLY B 1 154 ? -7.105 4 -3.021 1 80.5 154 GLY B CA 1
ATOM 2458 C C . GLY B 1 154 ? -6.434 3.363 -1.82 1 80.5 154 GLY B C 1
ATOM 2459 O O . GLY B 1 154 ? -5.27 3.65 -1.527 1 80.5 154 GLY B O 1
ATOM 2460 N N . GLY B 1 155 ? -7.031 2.549 -1.062 1 87.19 155 GLY B N 1
ATOM 2461 C CA . GLY B 1 155 ? -6.535 1.865 0.124 1 87.19 155 GLY B CA 1
ATOM 2462 C C . GLY B 1 155 ? -7.645 1.354 1.023 1 87.19 155 GLY B C 1
ATOM 2463 O O . GLY B 1 155 ? -8.805 1.736 0.864 1 87.19 155 GLY B O 1
ATOM 2464 N N . CYS B 1 156 ? -7.203 0.424 1.909 1 91.88 156 CYS B N 1
ATOM 2465 C CA . CYS B 1 156 ? -8.18 -0.116 2.85 1 91.88 156 CYS B CA 1
ATOM 2466 C C . CYS B 1 156 ? -7.516 -0.484 4.172 1 91.88 156 CYS B C 1
ATOM 2468 O O . CYS B 1 156 ? -6.316 -0.755 4.215 1 91.88 156 CYS B O 1
ATOM 2470 N N . VAL B 1 157 ? -8.375 -0.396 5.195 1 93.5 157 VAL B N 1
ATOM 2471 C CA . VAL B 1 157 ? -7.918 -0.657 6.555 1 93.5 157 VAL B CA 1
ATOM 2472 C C . VAL B 1 157 ? -8.969 -1.476 7.305 1 93.5 157 VAL B C 1
ATOM 2474 O O . VAL B 1 157 ? -10.172 -1.237 7.16 1 93.5 157 VAL B O 1
ATOM 2477 N N . LEU B 1 158 ? -8.492 -2.43 8.07 1 92.81 158 LEU B N 1
ATOM 2478 C CA . LEU B 1 158 ? -9.367 -3.125 9.008 1 92.81 158 LEU B CA 1
ATOM 2479 C C . LEU B 1 158 ? -9.539 -2.318 10.289 1 92.81 158 LEU B C 1
ATOM 2481 O O . LEU B 1 158 ? -8.562 -2.027 10.984 1 92.81 158 LEU B O 1
ATOM 2485 N N . GLY B 1 159 ? -10.742 -2.008 10.586 1 90.06 159 GLY B N 1
ATOM 2486 C CA . GLY B 1 159 ? -11.023 -1.31 11.828 1 90.06 159 GLY B CA 1
ATOM 2487 C C . GLY B 1 159 ? -11.062 -2.229 13.039 1 90.06 159 GLY B C 1
ATOM 2488 O O . GLY B 1 159 ? -11.188 -3.447 12.891 1 90.06 159 GLY B O 1
ATOM 2489 N N . ASP B 1 160 ? -11 -1.62 14.219 1 89.94 160 ASP B N 1
ATOM 2490 C CA . ASP B 1 160 ? -11.047 -2.398 15.453 1 89.94 160 ASP B CA 1
ATOM 2491 C C . ASP B 1 160 ? -12.414 -3.061 15.633 1 89.94 160 ASP B C 1
ATOM 2493 O O . ASP B 1 160 ? -12.547 -4.02 16.391 1 89.94 160 ASP B O 1
ATOM 2497 N N . ASP B 1 161 ? -13.383 -2.576 14.938 1 88.06 161 ASP B N 1
ATOM 2498 C CA . ASP B 1 161 ? -14.727 -3.133 15.055 1 88.06 161 ASP B CA 1
ATOM 2499 C C . ASP B 1 161 ? -14.891 -4.352 14.148 1 88.06 161 ASP B C 1
ATOM 2501 O O . ASP B 1 161 ? -15.961 -4.973 14.125 1 88.06 161 ASP B O 1
ATOM 2505 N N . GLY B 1 162 ? -13.875 -4.641 13.359 1 88.56 162 GLY B N 1
ATOM 2506 C CA . GLY B 1 162 ? -13.898 -5.809 12.492 1 88.56 162 GLY B CA 1
ATOM 2507 C C . GLY B 1 162 ? -14.375 -5.492 11.086 1 88.56 162 GLY B C 1
ATOM 2508 O O . GLY B 1 162 ? -14.375 -6.367 10.219 1 88.56 162 GLY B O 1
ATOM 2509 N N . ALA B 1 163 ? -14.797 -4.246 10.859 1 90.75 163 ALA B N 1
ATOM 2510 C CA . ALA B 1 163 ? -15.188 -3.842 9.508 1 90.75 163 ALA B CA 1
ATOM 2511 C C . ALA B 1 163 ? -13.984 -3.344 8.719 1 90.75 163 ALA B C 1
ATOM 2513 O O . ALA B 1 163 ? -12.961 -2.963 9.297 1 90.75 163 ALA B O 1
ATOM 2514 N N . VAL B 1 164 ? -14.109 -3.457 7.418 1 91.75 164 VAL B N 1
ATOM 2515 C CA . VAL B 1 164 ? -13.078 -2.939 6.527 1 91.75 164 VAL B CA 1
ATOM 2516 C C . VAL B 1 164 ? -13.516 -1.589 5.961 1 91.75 164 VAL B C 1
ATOM 2518 O O . VAL B 1 164 ? -14.641 -1.44 5.484 1 91.75 164 VAL B O 1
ATOM 2521 N N . TYR B 1 165 ? -12.641 -0.627 6.035 1 90.94 165 TYR B N 1
ATOM 2522 C CA . TYR B 1 165 ? -12.875 0.725 5.543 1 90.94 165 TYR B CA 1
ATOM 2523 C C . TYR B 1 165 ? -11.977 1.034 4.348 1 90.94 165 TYR B C 1
ATOM 2525 O O . TYR B 1 165 ? -10.75 0.945 4.441 1 90.94 165 TYR B O 1
ATOM 2533 N N . ALA B 1 166 ? -12.578 1.364 3.271 1 90.5 166 ALA B N 1
ATOM 2534 C CA . ALA B 1 166 ? -11.844 1.76 2.076 1 90.5 166 ALA B CA 1
ATOM 2535 C C . ALA B 1 166 ? -11.844 3.275 1.906 1 90.5 166 ALA B C 1
ATOM 2537 O O . ALA B 1 166 ? -12.898 3.908 1.93 1 90.5 166 ALA B O 1
ATOM 2538 N N . VAL B 1 167 ? -10.688 3.783 1.719 1 89.5 167 VAL B N 1
ATOM 2539 C CA . VAL B 1 167 ? -10.477 5.227 1.645 1 89.5 167 VAL B CA 1
ATOM 2540 C C . VAL B 1 167 ? -10.812 5.723 0.241 1 89.5 167 VAL B C 1
ATOM 2542 O O . VAL B 1 167 ? -10.312 5.188 -0.752 1 89.5 167 VAL B O 1
ATOM 2545 N N . PRO B 1 168 ? -11.602 6.777 0.137 1 87.5 168 PRO B N 1
ATOM 2546 C CA . PRO B 1 168 ? -12.016 7.227 -1.195 1 87.5 168 PRO B CA 1
ATOM 2547 C C . PRO B 1 168 ? -10.883 7.918 -1.957 1 87.5 168 PRO B C 1
ATOM 2549 O O . PRO B 1 168 ? -10.188 8.773 -1.398 1 87.5 168 PRO B O 1
ATOM 2552 N N . SER B 1 169 ? -10.766 7.504 -3.176 1 88.44 169 SER B N 1
ATOM 2553 C CA . SER B 1 169 ? -9.93 8.188 -4.156 1 88.44 169 SER B CA 1
ATOM 2554 C C . SER B 1 169 ? -10.773 9.039 -5.098 1 88.44 169 SER B C 1
ATOM 2556 O O . SER B 1 169 ? -10.906 10.25 -4.898 1 88.44 169 SER B O 1
ATOM 2558 N N . HIS B 1 170 ? -11.492 8.375 -6.016 1 84.25 170 HIS B N 1
ATOM 2559 C CA . HIS B 1 170 ? -12.43 9.086 -6.883 1 84.25 170 HIS B CA 1
ATOM 2560 C C . HIS B 1 170 ? -13.836 9.086 -6.297 1 84.25 170 HIS B C 1
ATOM 2562 O O . HIS B 1 170 ? -14.633 9.977 -6.59 1 84.25 170 HIS B O 1
ATOM 2568 N N . SER B 1 171 ? -14.102 8.133 -5.512 1 81 171 SER B N 1
ATOM 2569 C CA . SER B 1 171 ? -15.43 8.008 -4.914 1 81 171 SER B CA 1
ATOM 2570 C C . SER B 1 171 ? -15.711 9.164 -3.953 1 81 171 SER B C 1
ATOM 2572 O O . SER B 1 171 ? -14.781 9.734 -3.379 1 81 171 SER B O 1
ATOM 2574 N N . SER B 1 172 ? -16.984 9.445 -3.797 1 80.44 172 SER B N 1
ATOM 2575 C CA . SER B 1 172 ? -17.375 10.492 -2.861 1 80.44 172 SER B CA 1
ATOM 2576 C C . SER B 1 172 ? -17.703 9.914 -1.489 1 80.44 172 SER B C 1
ATOM 2578 O O . SER B 1 172 ? -18.141 10.641 -0.594 1 80.44 172 SER B O 1
ATOM 2580 N N . SER B 1 173 ? -17.469 8.617 -1.36 1 82.62 173 SER B N 1
ATOM 2581 C CA . SER B 1 173 ? -17.844 7.988 -0.098 1 82.62 173 SER B CA 1
ATOM 2582 C C . SER B 1 173 ? -16.797 6.969 0.337 1 82.62 173 SER B C 1
ATOM 2584 O O . SER B 1 173 ? -16.109 6.383 -0.501 1 82.62 173 SER B O 1
ATOM 2586 N N . VAL B 1 174 ? -16.75 6.934 1.683 1 85.88 174 VAL B N 1
ATOM 2587 C CA . VAL B 1 174 ? -16 5.816 2.244 1 85.88 174 VAL B CA 1
ATOM 2588 C C . VAL B 1 174 ? -16.781 4.52 2.061 1 85.88 174 VAL B C 1
ATOM 2590 O O . VAL B 1 174 ? -18 4.488 2.289 1 85.88 174 VAL B O 1
ATOM 2593 N N . LEU B 1 175 ? -16.141 3.498 1.584 1 83.56 175 LEU B N 1
ATOM 2594 C CA . LEU B 1 175 ? -16.75 2.178 1.538 1 83.56 175 LEU B CA 1
ATOM 2595 C C . LEU B 1 175 ? -16.5 1.411 2.83 1 83.56 175 LEU B C 1
ATOM 2597 O O . LEU B 1 175 ? -15.352 1.326 3.287 1 83.56 175 LEU B O 1
ATOM 2601 N N . VAL B 1 176 ? -17.594 1.01 3.449 1 87.25 176 VAL B N 1
ATOM 2602 C CA . VAL B 1 176 ? -17.5 0.189 4.652 1 87.25 176 VAL B CA 1
ATOM 2603 C C . VAL B 1 176 ? -18.062 -1.203 4.379 1 87.25 176 VAL B C 1
ATOM 2605 O O . VAL B 1 176 ? -19.203 -1.339 3.939 1 87.25 176 VAL B O 1
ATOM 2608 N N . ILE B 1 177 ? -17.25 -2.178 4.598 1 84.5 177 ILE B N 1
ATOM 2609 C CA . ILE B 1 177 ? -17.688 -3.559 4.418 1 84.5 177 ILE B CA 1
ATOM 2610 C C . ILE B 1 177 ? -17.703 -4.273 5.766 1 84.5 177 ILE B C 1
ATOM 2612 O O . ILE B 1 177 ? -16.656 -4.488 6.383 1 84.5 177 ILE B O 1
ATOM 2616 N N . GLY B 1 178 ? -18.906 -4.555 6.301 1 79 178 GLY B N 1
ATOM 2617 C CA . GLY B 1 178 ? -19.094 -5.262 7.559 1 79 178 GLY B CA 1
ATOM 2618 C C . GLY B 1 178 ? -18.891 -6.758 7.438 1 79 178 GLY B C 1
ATOM 2619 O O . GLY B 1 178 ? -19.188 -7.352 6.398 1 79 178 GLY B O 1
ATOM 2620 N N . THR B 1 179 ? -17.875 -7.391 7.91 1 60.97 179 THR B N 1
ATOM 2621 C CA . THR B 1 179 ? -17.625 -8.82 7.742 1 60.97 179 THR B CA 1
ATOM 2622 C C . THR B 1 179 ? -18.344 -9.625 8.828 1 60.97 179 THR B C 1
ATOM 2624 O O . THR B 1 179 ? -18.172 -10.836 8.93 1 60.97 179 THR B O 1
ATOM 2627 N N . HIS B 1 180 ? -18.938 -9.008 9.766 1 47.06 180 HIS B N 1
ATOM 2628 C CA . HIS B 1 180 ? -19.656 -9.891 10.688 1 47.06 180 HIS B CA 1
ATOM 2629 C C . HIS B 1 180 ? -20.891 -10.492 10.031 1 47.06 180 HIS B C 1
ATOM 2631 O O . HIS B 1 180 ? -21.719 -11.102 10.703 1 47.06 180 HIS B O 1
ATOM 2637 N N . CYS B 1 181 ? -20.734 -10.555 8.672 1 33.47 181 CYS B N 1
ATOM 2638 C CA . CYS B 1 181 ? -22 -11.227 8.359 1 33.47 181 CYS B CA 1
ATOM 2639 C C . CYS B 1 181 ? -21.922 -12.703 8.727 1 33.47 181 CYS B C 1
ATOM 2641 O O . CYS B 1 181 ? -20.859 -13.305 8.695 1 33.47 181 CYS B O 1
#

Foldseek 3Di:
DCQPDDDDPCQFADWDQFPVRWIWTHGAQHQFIWIAHPVVGHIDGDLEGRNDRDHGFWYAWDQFPVRWIWTDGAQALWIWIAHPVVRYIDTDGADDDPVLRHDHRFFHYWDQFPVRWIWTDTQQDQWIWTADPVVRYIYIDGHPDDDHDGRQFDYWDQDPVRWIWTHGDPHPDIDIGRPVD/DCQPDDDDPCQFADWDQFPVRWIWTHGAQAQFIWIAHPVVGHIDGDLEGRNDRDHGFWYAWDQFPVRWIWTDGAQALWIWIAHPVVRYIDTDGADDDPVLRHDHRFFHYWDQFPVRWIWTDTQQDQWIWTADPVVRYIYIDGHPCDDHDGRQFDYWDQDPVRWIWTHGDPHPDIDIGRPPD

Sequence (362 aa):
MDCRVRVGNFKWFGGVLAPNGLIYGIPSHHSSVLIIDPTDNSADITTMSGLGALPYKWNGAALANNGMIYASPRDSDRVLIIDPSTNTADNTTIAGSSALRESSNKWFCNVVLGDNRVLAVPLQGTAALVIDPATNVVDTITIAAIPPGTLNWGGCVLGDDGAVYAVPSHSSSVLVIGTHCMDCRVRVGNFKWFGGVLAPNGLIYGIPSHHSSVLIIDPTDNSADITTMSGLGALPYKWNGAALANNGMIYASPRDSDRVLIIDPSTNTADNTTIAGSSALRESSNKWFCNVVLGDNRVLAVPLQGTAALVIDPATNVVDTITIAAIPPGTLNWGGCVLGDDGAVYAVPSHSSSVLVIGTHC

Secondary structure (DSSP, 8-state):
--EEPPS-SS-EEEEEE-TTS-EEEEESSSSS-EEEETTTTEEESSTT------TT-EEEEEE-TTS-EEEEESSSSEEEEEETTTTEEEEEEPPS-HHHHH-SS-EEEEEE-TTS-EEEEESSSSEEEEEETTTTEEEEEE-S---S-SS-EEEEEE-TTS-EEEEESSSSEEEEE----/--EEPPS-SS-EEEEEE-TTS-EEEEESSSSS-EEEETTTTEEESSTT------TT-EEEEEE-TTS-EEEEESSSSEEEEEETTTTEEEEEEBPS-HHHHH-SS-EEEEEE-TTS-EEEEESSSSEEEEEETTTTEEEEEEPS---S-SS-EEEEEE-TTS-EEEEESSSSEEEEE----

pLDDT: mean 86.55, std 12.97, range [31.55, 98.25]

Solvent-accessible surface area (backbone atoms only — not comparable to full-atom values): 18238 Å² total; per-residue (Å²): 99,75,34,71,42,74,83,46,66,51,23,21,26,27,53,43,79,44,94,87,61,36,33,42,26,35,27,9,31,37,34,25,38,35,37,34,36,71,90,76,49,44,66,42,58,66,80,36,49,83,72,46,72,55,61,49,21,25,45,14,54,38,74,38,84,89,61,34,35,44,28,37,24,14,39,34,57,38,34,41,37,36,34,69,90,76,56,43,66,52,69,37,63,60,61,77,60,66,66,75,33,67,39,68,53,27,27,45,32,42,44,68,43,96,87,44,31,37,36,31,41,35,16,42,49,52,40,28,41,38,33,36,76,89,78,57,47,32,44,68,43,78,44,80,84,61,70,90,63,66,52,27,32,44,26,55,38,76,44,95,85,59,28,35,40,30,31,26,7,32,32,29,33,41,46,62,47,71,60,82,112,95,76,34,72,43,74,84,46,65,51,23,22,26,28,54,43,77,44,96,87,62,35,33,40,26,35,29,10,32,34,34,26,39,36,37,36,34,71,90,76,49,43,67,42,57,65,81,36,48,82,71,45,73,56,63,49,21,26,45,13,54,38,74,39,85,90,61,34,35,44,28,36,24,14,39,33,56,39,34,41,36,36,34,68,90,78,56,45,67,51,68,38,64,60,60,78,58,66,66,74,32,65,38,68,52,28,27,44,32,43,44,68,43,96,87,44,31,36,38,30,41,36,16,41,48,54,40,27,40,37,33,35,75,90,78,58,47,33,44,69,42,78,45,79,82,59,70,90,63,66,50,26,32,44,25,54,39,75,43,94,87,59,28,37,41,30,30,27,8,32,34,31,32,41,46,66,46,74,59,84,111

Radius of gyration: 19.22 Å; Cα contacts (8 Å, |Δi|>4): 1085; chains: 2; bounding box: 49×49×40 Å